Protein AF-0000000085031441 (afdb_homodimer)

Foldseek 3Di:
DPPPPPPPPVPVPPDDPVRVLVVLLVVCVVVCVLVDDLVVLVVQLVVLVVQLVVCVVVVPVVSNVVSVVSNVSSVSSSCSSVVHDPVVVVVVVCVVPVPFDADQDPVRRTDGPVRVVD/DPPPPPPPPPPPPPDDPVRVLVVLLVVCVVVCVLVDDLVVLVVQLVVLVVQLVVCVVVVPVVSNVVSVVSNVSSVSSSCSNVVHDPVVVVVVVCVVPVPFDADQDPVRRTDGPVRVVD

pLDDT: mean 84.14, std 21.29, range [25.09, 98.75]

Sequence (236 aa):
MNKSSAPCLVRGAAMEYEDLFKKITAWAHDRGIDQADPRVEFMKMAEELGELSAAYNKEHHAKMVDSIGDLQVALLIFCQLVGVDHKEAIEAAYNQIKDRTGKTTTAGVFIKQSDLHDMNKSSAPCLVRGAAMEYEDLFKKITAWAHDRGIDQADPRVEFMKMAEELGELSAAYNKEHHAKMVDSIGDLQVALLIFCQLVGVDHKEAIEAAYNQIKDRTGKTTTAGVFIKQSDLHD

Structure (mmCIF, N/CA/C/O backbone):
data_AF-0000000085031441-model_v1
#
loop_
_entity.id
_entity.type
_entity.pdbx_description
1 polymer 'Uncharacterized protein'
#
loop_
_atom_site.group_PDB
_atom_site.id
_atom_site.type_symbol
_atom_site.label_atom_id
_atom_site.label_alt_id
_atom_site.label_comp_id
_atom_site.label_asym_id
_atom_site.label_entity_id
_atom_site.label_seq_id
_atom_site.pdbx_PDB_ins_code
_atom_site.Cartn_x
_atom_site.Cartn_y
_atom_site.Cartn_z
_atom_site.occupancy
_atom_site.B_iso_or_equiv
_atom_site.auth_seq_id
_atom_site.auth_comp_id
_atom_site.auth_asym_id
_atom_site.auth_atom_id
_atom_site.pdbx_PDB_model_num
ATOM 1 N N . MET A 1 1 ? -22.312 -12.148 48.531 1 26.2 1 MET A N 1
ATOM 2 C CA . MET A 1 1 ? -22.734 -11.797 47.188 1 26.2 1 MET A CA 1
ATOM 3 C C . MET A 1 1 ? -21.562 -11.844 46.219 1 26.2 1 MET A C 1
ATOM 5 O O . MET A 1 1 ? -20.547 -11.164 46.438 1 26.2 1 MET A O 1
ATOM 9 N N . ASN A 1 2 ? -21.391 -12.938 45.344 1 27.52 2 ASN A N 1
ATOM 10 C CA . ASN A 1 2 ? -20.328 -13.422 44.469 1 27.52 2 ASN A CA 1
ATOM 11 C C . ASN A 1 2 ? -20.109 -12.484 43.281 1 27.52 2 ASN A C 1
ATOM 13 O O . ASN A 1 2 ? -21.031 -12.25 42.5 1 27.52 2 ASN A O 1
ATOM 17 N N . LYS A 1 3 ? -19.297 -11.398 43.344 1 30.73 3 LYS A N 1
ATOM 18 C CA . LYS A 1 3 ? -18.953 -10.445 42.281 1 30.73 3 LYS A CA 1
ATOM 19 C C . LYS A 1 3 ? -18.641 -11.148 40.969 1 30.73 3 LYS A C 1
ATOM 21 O O . LYS A 1 3 ? -17.766 -12.016 40.906 1 30.73 3 LYS A O 1
ATOM 26 N N . SER A 1 4 ? -19.656 -11.484 40.094 1 30.3 4 SER A N 1
ATOM 27 C CA . SER A 1 4 ? -19.641 -12.078 38.75 1 30.3 4 SER A CA 1
ATOM 28 C C . SER A 1 4 ? -18.562 -11.461 37.875 1 30.3 4 SER A C 1
ATOM 30 O O . SER A 1 4 ? -18.422 -10.234 37.812 1 30.3 4 SER A O 1
ATOM 32 N N . SER A 1 5 ? -17.359 -12.094 37.812 1 31.88 5 SER A N 1
ATOM 33 C CA . SER A 1 5 ? -16.203 -11.906 36.969 1 31.88 5 SER A CA 1
ATOM 34 C C . SER A 1 5 ? -16.625 -11.656 35.5 1 31.88 5 SER A C 1
ATOM 36 O O . SER A 1 5 ? -17.359 -12.469 34.938 1 31.88 5 SER A O 1
ATOM 38 N N . ALA A 1 6 ? -17.125 -10.469 35.312 1 32.38 6 ALA A N 1
ATOM 39 C CA . ALA A 1 6 ? -17.562 -10.125 33.938 1 32.38 6 ALA A CA 1
ATOM 40 C C . ALA A 1 6 ? -16.688 -10.805 32.906 1 32.38 6 ALA A C 1
ATOM 42 O O . ALA A 1 6 ? -15.469 -10.867 33.031 1 32.38 6 ALA A O 1
ATOM 43 N N . PRO A 1 7 ? -17.234 -11.789 32.125 1 30.62 7 PRO A N 1
ATOM 44 C CA . PRO A 1 7 ? -16.531 -12.5 31.078 1 30.62 7 PRO A CA 1
ATOM 45 C C . PRO A 1 7 ? -15.742 -11.562 30.172 1 30.62 7 PRO A C 1
ATOM 47 O O . PRO A 1 7 ? -16.203 -10.461 29.859 1 30.62 7 PRO A O 1
ATOM 50 N N . CYS A 1 8 ? -14.43 -11.555 30.375 1 26.05 8 CYS A N 1
ATOM 51 C CA . CYS A 1 8 ? -13.516 -10.875 29.469 1 26.05 8 CYS A CA 1
ATOM 52 C C . CYS A 1 8 ? -13.977 -11.016 28.016 1 26.05 8 CYS A C 1
ATOM 54 O O . CYS A 1 8 ? -14.039 -12.125 27.484 1 26.05 8 CYS A O 1
ATOM 56 N N . LEU A 1 9 ? -15.109 -10.516 27.703 1 31.34 9 LEU A N 1
ATOM 57 C CA . LEU A 1 9 ? -15.5 -10.547 26.297 1 31.34 9 LEU A CA 1
ATOM 58 C C . LEU A 1 9 ? -14.273 -10.594 25.391 1 31.34 9 LEU A C 1
ATOM 60 O O . LEU A 1 9 ? -13.391 -9.742 25.484 1 31.34 9 LEU A O 1
ATOM 64 N N . VAL A 1 10 ? -13.836 -11.797 25.203 1 30.64 10 VAL A N 1
ATOM 65 C CA . VAL A 1 10 ? -12.875 -12.062 24.125 1 30.64 10 VAL A CA 1
ATOM 66 C C . VAL A 1 10 ? -13.148 -11.141 22.938 1 30.64 10 VAL A C 1
ATOM 68 O O . VAL A 1 10 ? -14.164 -11.289 22.266 1 30.64 10 VAL A O 1
ATOM 71 N N . ARG A 1 11 ? -13.18 -9.875 22.953 1 34.34 11 ARG A N 1
ATOM 72 C CA . ARG A 1 11 ? -13.172 -9.047 21.766 1 34.34 11 ARG A CA 1
ATOM 73 C C . ARG A 1 11 ? -12.5 -9.766 20.594 1 34.34 11 ARG A C 1
ATOM 75 O O . ARG A 1 11 ? -11.438 -10.359 20.75 1 34.34 11 ARG A O 1
ATOM 82 N N . GLY A 1 12 ? -13.109 -10.516 19.797 1 36.72 12 GLY A N 1
ATOM 83 C CA . GLY A 1 12 ? -12.516 -11.219 18.672 1 36.72 12 GLY A CA 1
ATOM 84 C C . GLY A 1 12 ? -11.172 -10.648 18.25 1 36.72 12 GLY A C 1
ATOM 85 O O . GLY A 1 12 ? -11.031 -9.438 18.047 1 36.72 12 GLY A O 1
ATOM 86 N N . ALA A 1 13 ? -10.031 -11.078 18.656 1 44.91 13 ALA A N 1
ATOM 87 C CA . ALA A 1 13 ? -8.633 -10.664 18.656 1 44.91 13 ALA A CA 1
ATOM 88 C C . ALA A 1 13 ? -8.242 -10.055 17.312 1 44.91 13 ALA A C 1
ATOM 90 O O . ALA A 1 13 ? -8.367 -10.711 16.266 1 44.91 13 ALA A O 1
ATOM 91 N N . ALA A 1 14 ? -8.531 -8.789 17.078 1 58.06 14 ALA A N 1
ATOM 92 C CA . ALA A 1 14 ? -8.078 -8.07 15.891 1 58.06 14 ALA A CA 1
ATOM 93 C C . ALA A 1 14 ? -6.75 -8.617 15.383 1 58.06 14 ALA A C 1
ATOM 95 O O . ALA A 1 14 ? -5.832 -8.859 16.172 1 58.06 14 ALA A O 1
ATOM 96 N N . MET A 1 15 ? -6.754 -9.352 14.305 1 73.12 15 MET A N 1
ATOM 97 C CA . MET A 1 15 ? -5.555 -9.922 13.711 1 73.12 15 MET A CA 1
ATOM 98 C C . MET A 1 15 ? -4.457 -8.875 13.57 1 73.12 15 MET A C 1
ATOM 100 O O . MET A 1 15 ? -4.734 -7.727 13.211 1 73.12 15 MET A O 1
ATOM 104 N N . GLU A 1 16 ? -3.4 -9.281 14.062 1 87.69 16 GLU A N 1
ATOM 105 C CA . GLU A 1 16 ? -2.236 -8.422 13.867 1 87.69 16 GLU A CA 1
ATOM 106 C C . GLU A 1 16 ? -1.824 -8.383 12.398 1 87.69 16 GLU A C 1
ATOM 108 O O . GLU A 1 16 ? -2.148 -9.289 11.633 1 87.69 16 GLU A O 1
ATOM 113 N N . TYR A 1 17 ? -1.216 -7.266 11.969 1 92.62 17 TYR A N 1
ATOM 114 C CA . TYR A 1 17 ? -0.794 -7.094 10.578 1 92.62 17 TYR A CA 1
ATOM 115 C C . TYR A 1 17 ? -0.023 -8.312 10.086 1 92.62 17 TYR A C 1
ATOM 117 O O . TYR A 1 17 ? -0.279 -8.812 8.992 1 92.62 17 TYR A O 1
ATOM 125 N N . GLU A 1 18 ? 0.835 -8.758 10.914 1 91.25 18 GLU A N 1
ATOM 126 C CA . GLU A 1 18 ? 1.673 -9.883 10.5 1 91.25 18 GLU A CA 1
ATOM 127 C C . GLU A 1 18 ? 0.829 -11.117 10.195 1 91.25 18 GLU A C 1
ATOM 129 O O . GLU A 1 18 ? 1.093 -11.836 9.227 1 91.25 18 GLU A O 1
ATOM 134 N N . ASP A 1 19 ? -0.126 -11.367 10.969 1 92.75 19 ASP A N 1
ATOM 135 C CA . ASP A 1 19 ? -1.016 -12.5 10.758 1 92.75 19 ASP A CA 1
ATOM 136 C C . ASP A 1 19 ? -1.824 -12.328 9.469 1 92.75 19 ASP A C 1
ATOM 138 O O . ASP A 1 19 ? -1.962 -13.273 8.688 1 92.75 19 ASP A O 1
ATOM 142 N N . LEU A 1 20 ? -2.316 -11.172 9.344 1 94.25 20 LEU A N 1
ATOM 143 C CA . LEU A 1 20 ? -3.111 -10.875 8.156 1 94.25 20 LEU A CA 1
ATOM 144 C C . LEU A 1 20 ? -2.279 -11.031 6.887 1 94.25 20 LEU A C 1
ATOM 146 O O . LEU A 1 20 ? -2.73 -11.648 5.914 1 94.25 20 LEU A O 1
ATOM 150 N N . PHE A 1 21 ? -1.061 -10.539 6.855 1 95.38 21 PHE A N 1
ATOM 151 C CA . PHE A 1 21 ? -0.183 -10.602 5.695 1 95.38 21 PHE A CA 1
ATOM 152 C C . PHE A 1 21 ? 0.18 -12.039 5.359 1 95.38 21 PHE A C 1
ATOM 154 O O . PHE A 1 21 ? 0.21 -12.422 4.191 1 95.38 21 PHE A O 1
ATOM 161 N N . LYS A 1 22 ? 0.352 -12.828 6.422 1 95.25 22 LYS A N 1
ATOM 162 C CA . LYS A 1 22 ? 0.625 -14.25 6.215 1 95.25 22 LYS A CA 1
ATOM 163 C C . LYS A 1 22 ? -0.567 -14.945 5.566 1 95.25 22 LYS A C 1
ATOM 165 O O . LYS A 1 22 ? -0.395 -15.781 4.672 1 95.25 22 LYS A O 1
ATOM 170 N N . LYS A 1 23 ? -1.711 -14.656 6.012 1 95.88 23 LYS A N 1
ATOM 171 C CA . LYS A 1 23 ? -2.92 -15.258 5.453 1 95.88 23 LYS A CA 1
ATOM 172 C C . LYS A 1 23 ? -3.107 -14.867 3.992 1 95.88 23 LYS A C 1
ATOM 174 O O . LYS A 1 23 ? -3.465 -15.703 3.162 1 95.88 23 LYS A O 1
ATOM 179 N N . ILE A 1 24 ? -2.828 -13.648 3.703 1 95.94 24 ILE A N 1
ATOM 180 C CA . ILE A 1 24 ? -3.02 -13.156 2.344 1 95.94 24 ILE A CA 1
ATOM 181 C C . ILE A 1 24 ? -1.991 -13.797 1.413 1 95.94 24 ILE A C 1
ATOM 183 O O . ILE A 1 24 ? -2.332 -14.242 0.314 1 95.94 24 ILE A O 1
ATOM 187 N N . THR A 1 25 ? -0.732 -13.836 1.82 1 95.5 25 THR A N 1
ATOM 188 C CA . THR A 1 25 ? 0.306 -14.43 0.984 1 95.5 25 THR A CA 1
ATOM 189 C C . THR A 1 25 ? 0.071 -15.93 0.812 1 95.5 25 THR A C 1
ATOM 191 O O . THR A 1 25 ? 0.315 -16.484 -0.263 1 95.5 25 THR A O 1
ATOM 194 N N . ALA A 1 26 ? -0.4 -16.562 1.854 1 95 26 ALA A N 1
ATOM 195 C CA . ALA A 1 26 ? -0.762 -17.984 1.752 1 95 26 ALA A CA 1
ATOM 196 C C . ALA A 1 26 ? -1.92 -18.172 0.778 1 95 26 ALA A C 1
ATOM 198 O O . ALA A 1 26 ? -1.919 -19.125 -0.012 1 95 26 ALA A O 1
ATOM 199 N N . TRP A 1 27 ? -2.865 -17.359 0.914 1 93.69 27 TRP A N 1
ATOM 200 C CA . TRP A 1 27 ? -4.004 -17.391 0.002 1 93.69 27 TRP A CA 1
ATOM 201 C C . TRP A 1 27 ? -3.543 -17.281 -1.448 1 93.69 27 TRP A C 1
ATOM 203 O O . TRP A 1 27 ? -3.992 -18.047 -2.305 1 93.69 27 TRP A O 1
ATOM 213 N N . ALA A 1 28 ? -2.68 -16.359 -1.78 1 93.19 28 ALA A N 1
ATOM 214 C CA . ALA A 1 28 ? -2.145 -16.156 -3.125 1 93.19 28 ALA A CA 1
ATOM 215 C C . ALA A 1 28 ? -1.364 -17.391 -3.592 1 93.19 28 ALA A C 1
ATOM 217 O O . ALA A 1 28 ? -1.456 -17.781 -4.758 1 93.19 28 ALA A O 1
ATOM 218 N N . HIS A 1 29 ? -0.616 -17.953 -2.699 1 92.44 29 HIS A N 1
ATOM 219 C CA . HIS A 1 29 ? 0.165 -19.141 -3.01 1 92.44 29 HIS A CA 1
ATOM 220 C C . HIS A 1 29 ? -0.74 -20.328 -3.361 1 92.44 29 HIS A C 1
ATOM 222 O O . HIS A 1 29 ? -0.518 -21 -4.367 1 92.44 29 HIS A O 1
ATOM 228 N N . ASP A 1 30 ? -1.748 -20.516 -2.568 1 91.25 30 ASP A N 1
ATOM 229 C CA . ASP A 1 30 ? -2.674 -21.625 -2.748 1 91.25 30 ASP A CA 1
ATOM 230 C C . ASP A 1 30 ? -3.381 -21.531 -4.098 1 91.25 30 ASP A C 1
ATOM 232 O O . ASP A 1 30 ? -3.775 -22.562 -4.668 1 91.25 30 ASP A O 1
ATOM 236 N N . ARG A 1 31 ? -3.398 -20.438 -4.637 1 89.56 31 ARG A N 1
ATOM 237 C CA . ARG A 1 31 ? -4.133 -20.219 -5.879 1 89.56 31 ARG A CA 1
ATOM 238 C C . ARG A 1 31 ? -3.176 -20.016 -7.051 1 89.56 31 ARG A C 1
ATOM 240 O O . ARG A 1 31 ? -3.609 -19.781 -8.18 1 89.56 31 ARG A O 1
ATOM 247 N N . GLY A 1 32 ? -1.896 -20.047 -6.793 1 88.44 32 GLY A N 1
ATOM 248 C CA . GLY A 1 32 ? -0.876 -19.938 -7.824 1 88.44 32 GLY A CA 1
ATOM 249 C C . GLY A 1 32 ? -0.692 -18.531 -8.344 1 88.44 32 GLY A C 1
ATOM 250 O O . GLY A 1 32 ? -0.074 -18.328 -9.391 1 88.44 32 GLY A O 1
ATOM 251 N N . ILE A 1 33 ? -1.235 -17.578 -7.695 1 88.81 33 ILE A N 1
ATOM 252 C CA . ILE A 1 33 ? -1.135 -16.172 -8.109 1 88.81 33 ILE A CA 1
ATOM 253 C C . ILE A 1 33 ? 0.31 -15.703 -7.973 1 88.81 33 ILE A C 1
ATOM 255 O O . ILE A 1 33 ? 0.789 -14.906 -8.789 1 88.81 33 ILE A O 1
ATOM 259 N N . ASP A 1 34 ? 0.968 -16.25 -6.949 1 86.25 34 ASP A N 1
ATOM 260 C CA . ASP A 1 34 ? 2.336 -15.828 -6.676 1 86.25 34 ASP A CA 1
ATOM 261 C C . ASP A 1 34 ? 3.318 -16.453 -7.656 1 86.25 34 ASP A C 1
ATOM 263 O O . ASP A 1 34 ? 4.535 -16.359 -7.477 1 86.25 34 ASP A O 1
ATOM 267 N N . GLN A 1 35 ? 2.818 -17.141 -8.664 1 87.88 35 GLN A N 1
ATOM 268 C CA . GLN A 1 35 ? 3.66 -17.75 -9.68 1 87.88 35 GLN A CA 1
ATOM 269 C C . GLN A 1 35 ? 3.439 -17.094 -11.047 1 87.88 35 GLN A C 1
ATOM 271 O O . GLN A 1 35 ? 4.113 -17.438 -12.016 1 87.88 35 GLN A O 1
ATOM 276 N N . ALA A 1 36 ? 2.6 -16.203 -11.055 1 89.25 36 ALA A N 1
ATOM 277 C CA . ALA A 1 36 ? 2.219 -15.539 -12.297 1 89.25 36 ALA A CA 1
ATOM 278 C C . ALA A 1 36 ? 3.182 -14.406 -12.633 1 89.25 36 ALA A C 1
ATOM 280 O O . ALA A 1 36 ? 4.117 -14.133 -11.875 1 89.25 36 ALA A O 1
ATOM 281 N N . ASP A 1 37 ? 2.99 -13.836 -13.852 1 93.81 37 ASP A N 1
ATOM 282 C CA . ASP A 1 37 ? 3.707 -12.625 -14.242 1 93.81 37 ASP A CA 1
ATOM 283 C C . ASP A 1 37 ? 3.373 -11.461 -13.312 1 93.81 37 ASP A C 1
ATOM 285 O O . ASP A 1 37 ? 2.209 -11.078 -13.188 1 93.81 37 ASP A O 1
ATOM 289 N N . PRO A 1 38 ? 4.406 -10.859 -12.633 1 96 38 PRO A N 1
ATOM 290 C CA . PRO A 1 38 ? 4.164 -9.758 -11.695 1 96 38 PRO A CA 1
ATOM 291 C C . PRO A 1 38 ? 3.441 -8.578 -12.352 1 96 38 PRO A C 1
ATOM 293 O O . PRO A 1 38 ? 2.822 -7.773 -11.656 1 96 38 PRO A O 1
ATOM 296 N N . ARG A 1 39 ? 3.5 -8.484 -13.641 1 95.75 39 ARG A N 1
ATOM 297 C CA . ARG A 1 39 ? 2.838 -7.391 -14.352 1 95.75 39 ARG A CA 1
ATOM 298 C C . ARG A 1 39 ? 1.325 -7.465 -14.18 1 95.75 39 ARG A C 1
ATOM 300 O O . ARG A 1 39 ? 0.64 -6.441 -14.227 1 95.75 39 ARG A O 1
ATOM 307 N N . VAL A 1 40 ? 0.826 -8.641 -13.961 1 93.88 40 VAL A N 1
ATOM 308 C CA . VAL A 1 40 ? -0.606 -8.812 -13.742 1 93.88 40 VAL A CA 1
ATOM 309 C C . VAL A 1 40 ? -1.019 -8.125 -12.445 1 93.88 40 VAL A C 1
ATOM 311 O O . VAL A 1 40 ? -1.985 -7.359 -12.422 1 93.88 40 VAL A O 1
ATOM 314 N N . GLU A 1 41 ? -0.254 -8.438 -11.422 1 95.62 41 GLU A N 1
ATOM 315 C CA . GLU A 1 41 ? -0.574 -7.816 -10.141 1 95.62 41 GLU A CA 1
ATOM 316 C C . GLU A 1 41 ? -0.319 -6.312 -10.18 1 95.62 41 GLU A C 1
ATOM 318 O O . GLU A 1 41 ? -1.032 -5.539 -9.539 1 95.62 41 GLU A O 1
ATOM 323 N N . PHE A 1 42 ? 0.688 -5.852 -10.914 1 97.62 42 PHE A N 1
ATOM 324 C CA . PHE A 1 42 ? 0.914 -4.422 -11.086 1 97.62 42 PHE A CA 1
ATOM 325 C C . PHE A 1 42 ? -0.302 -3.756 -11.719 1 97.62 42 PHE A C 1
ATOM 327 O O . PHE A 1 42 ? -0.734 -2.689 -11.273 1 97.62 42 PHE A O 1
ATOM 334 N N . MET A 1 43 ? -0.761 -4.359 -12.758 1 96.81 43 MET A N 1
ATOM 335 C CA . MET A 1 43 ? -1.951 -3.83 -13.414 1 96.81 43 MET A CA 1
ATOM 336 C C . MET A 1 43 ? -3.121 -3.744 -12.445 1 96.81 43 MET A C 1
ATOM 338 O O . MET A 1 43 ? -3.916 -2.805 -12.5 1 96.81 43 MET A O 1
ATOM 342 N N . LYS A 1 44 ? -3.219 -4.75 -11.609 1 96.38 44 LYS A N 1
ATOM 343 C CA . LYS A 1 44 ? -4.258 -4.707 -10.586 1 96.38 44 LYS A CA 1
ATOM 344 C C . LYS A 1 44 ? -4.074 -3.502 -9.664 1 96.38 44 LYS A C 1
ATOM 346 O O . LYS A 1 44 ? -5.043 -2.838 -9.305 1 96.38 44 LYS A O 1
ATOM 351 N N . MET A 1 45 ? -2.867 -3.215 -9.25 1 98.19 45 MET A N 1
ATOM 352 C CA . MET A 1 45 ? -2.613 -2.041 -8.422 1 98.19 45 MET A CA 1
ATOM 353 C C . MET A 1 45 ? -3.039 -0.765 -9.141 1 98.19 45 MET A C 1
ATOM 355 O O . MET A 1 45 ? -3.658 0.114 -8.531 1 98.19 45 MET A O 1
ATOM 359 N N . ALA A 1 46 ? -2.709 -0.684 -10.414 1 98.31 46 ALA A N 1
ATOM 360 C CA . ALA A 1 46 ? -3.113 0.477 -11.203 1 98.31 46 ALA A CA 1
ATOM 361 C C . ALA A 1 46 ? -4.633 0.587 -11.281 1 98.31 46 ALA A C 1
ATOM 363 O O . ALA A 1 46 ? -5.188 1.685 -11.188 1 98.31 46 ALA A O 1
ATOM 364 N N . GLU A 1 47 ? -5.32 -0.501 -11.484 1 97.75 47 GLU A N 1
ATOM 365 C CA . GLU A 1 47 ? -6.781 -0.544 -11.5 1 97.75 47 GLU A CA 1
ATOM 366 C C . GLU A 1 47 ? -7.359 -0.016 -10.188 1 97.75 47 GLU A C 1
ATOM 368 O O . GLU A 1 47 ? -8.234 0.849 -10.195 1 97.75 47 GLU A O 1
ATOM 373 N N . GLU A 1 48 ? -6.836 -0.569 -9.055 1 98.31 48 GLU A N 1
ATOM 374 C CA . GLU A 1 48 ? -7.348 -0.165 -7.742 1 98.31 48 GLU A CA 1
ATOM 375 C C . GLU A 1 48 ? -7.102 1.32 -7.492 1 98.31 48 GLU A C 1
ATOM 377 O O . GLU A 1 48 ? -7.91 1.984 -6.836 1 98.31 48 GLU A O 1
ATOM 382 N N . LEU A 1 49 ? -5.953 1.83 -7.938 1 98.38 49 LEU A N 1
ATOM 383 C CA . LEU A 1 49 ? -5.688 3.258 -7.789 1 98.38 49 LEU A CA 1
ATOM 384 C C . LEU A 1 49 ? -6.711 4.082 -8.562 1 98.38 49 LEU A C 1
ATOM 386 O O . LEU A 1 49 ? -7.16 5.125 -8.086 1 98.38 49 LEU A O 1
ATOM 390 N N . GLY A 1 50 ? -7.02 3.648 -9.797 1 98.38 50 GLY A N 1
ATOM 391 C CA . GLY A 1 50 ? -8.086 4.297 -10.547 1 98.38 50 GLY A CA 1
ATOM 392 C C . GLY A 1 50 ? -9.422 4.27 -9.836 1 98.38 50 GLY A C 1
ATOM 393 O O . GLY A 1 50 ? -10.125 5.277 -9.781 1 98.38 50 GLY A O 1
ATOM 394 N N . GLU A 1 51 ? -9.812 3.102 -9.328 1 98.5 51 GLU A N 1
ATOM 395 C CA . GLU A 1 51 ? -11.047 2.975 -8.57 1 98.5 51 GLU A CA 1
ATOM 396 C C . GLU A 1 51 ? -11.031 3.875 -7.336 1 98.5 51 GLU A C 1
ATOM 398 O O . GLU A 1 51 ? -12.062 4.457 -6.977 1 98.5 51 GLU A O 1
ATOM 403 N N . LEU A 1 52 ? -9.93 3.99 -6.699 1 98.44 52 LEU A N 1
ATOM 404 C CA . LEU A 1 52 ? -9.781 4.848 -5.527 1 98.44 52 LEU A CA 1
ATOM 405 C C . LEU A 1 52 ? -10 6.309 -5.895 1 98.44 52 LEU A C 1
ATOM 407 O O . LEU A 1 52 ? -10.672 7.043 -5.164 1 98.44 52 LEU A O 1
ATOM 411 N N . SER A 1 53 ? -9.398 6.742 -6.984 1 98.31 53 SER A N 1
ATOM 412 C CA . SER A 1 53 ? -9.602 8.102 -7.473 1 98.31 53 SER A CA 1
ATOM 413 C C . SER A 1 53 ? -11.086 8.406 -7.676 1 98.31 53 SER A C 1
ATOM 415 O O . SER A 1 53 ? -11.578 9.438 -7.227 1 98.31 53 SER A O 1
ATOM 417 N N . ALA A 1 54 ? -11.789 7.512 -8.352 1 98.38 54 ALA A N 1
ATOM 418 C CA . ALA A 1 54 ? -13.219 7.668 -8.594 1 98.38 54 ALA A CA 1
ATOM 419 C C . ALA A 1 54 ? -13.992 7.738 -7.285 1 98.38 54 ALA A C 1
ATOM 421 O O . ALA A 1 54 ? -14.883 8.578 -7.125 1 98.38 54 ALA A O 1
ATOM 422 N N . ALA A 1 55 ? -13.648 6.824 -6.383 1 98.06 55 ALA A N 1
ATOM 423 C CA . ALA A 1 55 ? -14.336 6.777 -5.094 1 98.06 55 ALA A CA 1
ATOM 424 C C . ALA A 1 55 ? -14.133 8.078 -4.32 1 98.06 55 ALA A C 1
ATOM 426 O O . ALA A 1 55 ? -15.07 8.586 -3.699 1 98.06 55 ALA A O 1
ATOM 427 N N . TYR A 1 56 ? -12.938 8.586 -4.312 1 97.62 56 TYR A N 1
ATOM 428 C CA . TYR A 1 56 ? -12.641 9.836 -3.625 1 97.62 56 TYR A CA 1
ATOM 429 C C . TYR A 1 56 ? -13.43 10.992 -4.23 1 97.62 56 TYR A C 1
ATOM 431 O O . TYR A 1 56 ? -14.078 11.75 -3.508 1 97.62 56 TYR A O 1
ATOM 439 N N . ASN A 1 57 ? -13.406 11.141 -5.574 1 97.44 57 ASN A N 1
ATOM 440 C CA . ASN A 1 57 ? -14.07 12.242 -6.273 1 97.44 57 ASN A CA 1
ATOM 441 C C . ASN A 1 57 ? -15.578 12.203 -6.07 1 97.44 57 ASN A C 1
ATOM 443 O O . ASN A 1 57 ? -16.234 13.25 -6.004 1 97.44 57 ASN A O 1
ATOM 447 N N . LYS A 1 58 ? -16.125 11.055 -5.926 1 97.5 58 LYS A N 1
ATOM 448 C CA . LYS A 1 58 ? -17.562 10.891 -5.777 1 97.5 58 LYS A CA 1
ATOM 449 C C . LYS A 1 58 ? -17.969 10.859 -4.305 1 97.5 58 LYS A C 1
ATOM 451 O O . LYS A 1 58 ? -19.141 10.68 -3.982 1 97.5 58 LYS A O 1
ATOM 456 N N . GLU A 1 59 ? -17 10.922 -3.475 1 96.38 59 GLU A N 1
ATOM 457 C CA . GLU A 1 59 ? -17.203 10.914 -2.027 1 96.38 59 GLU A CA 1
ATOM 458 C C . GLU A 1 59 ? -17.922 9.656 -1.576 1 96.38 59 GLU A C 1
ATOM 460 O O . GLU A 1 59 ? -18.859 9.719 -0.779 1 96.38 59 GLU A O 1
ATOM 465 N N . HIS A 1 60 ? -17.547 8.547 -2.195 1 97.19 60 HIS A N 1
ATOM 466 C CA . HIS A 1 60 ? -18.094 7.242 -1.833 1 97.19 60 HIS A CA 1
ATOM 467 C C . HIS A 1 60 ? -17.188 6.531 -0.833 1 97.19 60 HIS A C 1
ATOM 469 O O . HIS A 1 60 ? -16.281 5.801 -1.227 1 97.19 60 HIS A O 1
ATOM 475 N N . HIS A 1 61 ? -17.484 6.621 0.396 1 96.56 61 HIS A N 1
ATOM 476 C CA . HIS A 1 61 ? -16.609 6.172 1.473 1 96.56 61 HIS A CA 1
ATOM 477 C C . HIS A 1 61 ? -16.406 4.66 1.433 1 96.56 61 HIS A C 1
ATOM 479 O O . HIS A 1 61 ? -15.281 4.172 1.544 1 96.56 61 HIS A O 1
ATOM 485 N N . ALA A 1 62 ? -17.469 3.906 1.308 1 97.25 62 ALA A N 1
ATOM 486 C CA . ALA A 1 62 ? -17.391 2.449 1.287 1 97.25 62 ALA A CA 1
ATOM 487 C C . ALA A 1 62 ? -16.484 1.969 0.156 1 97.25 62 ALA A C 1
ATOM 489 O O . ALA A 1 62 ? -15.68 1.05 0.341 1 97.25 62 ALA A O 1
ATOM 490 N N . LYS A 1 63 ? -16.656 2.553 -0.989 1 97.88 63 LYS A N 1
ATOM 491 C CA . LYS A 1 63 ? -15.82 2.184 -2.133 1 97.88 63 LYS A CA 1
ATOM 492 C C . LYS A 1 63 ? -14.367 2.596 -1.914 1 97.88 63 LYS A C 1
ATOM 494 O O . LYS A 1 63 ? -13.445 1.928 -2.391 1 97.88 63 LYS A O 1
ATOM 499 N N . MET A 1 64 ? -14.18 3.711 -1.209 1 97.69 64 MET A N 1
ATOM 500 C CA . MET A 1 64 ? -12.82 4.141 -0.873 1 97.69 64 MET A CA 1
ATOM 501 C C . MET A 1 64 ? -12.125 3.105 0.005 1 97.69 64 MET A C 1
ATOM 503 O O . MET A 1 64 ? -10.984 2.734 -0.257 1 97.69 64 MET A O 1
ATOM 507 N N . VAL A 1 65 ? -12.859 2.641 1.029 1 98 65 VAL A N 1
ATOM 508 C CA . VAL A 1 65 ? -12.32 1.623 1.926 1 98 65 VAL A CA 1
ATOM 509 C C . VAL A 1 65 ? -11.992 0.359 1.134 1 98 65 VAL A C 1
ATOM 511 O O . VAL A 1 65 ? -10.922 -0.229 1.307 1 98 65 VAL A O 1
ATOM 514 N N . ASP A 1 66 ? -12.922 -0.027 0.277 1 98.25 66 ASP A N 1
ATOM 515 C CA . ASP A 1 66 ? -12.734 -1.215 -0.551 1 98.25 66 ASP A CA 1
ATOM 516 C C . ASP A 1 66 ? -11.5 -1.078 -1.438 1 98.25 66 ASP A C 1
ATOM 518 O O . ASP A 1 66 ? -10.664 -1.986 -1.495 1 98.25 66 ASP A O 1
ATOM 522 N N . SER A 1 67 ? -11.383 0.051 -2.104 1 98.62 67 SER A N 1
ATOM 523 C CA . SER A 1 67 ? -10.281 0.278 -3.027 1 98.62 67 SER A CA 1
ATOM 524 C C . SER A 1 67 ? -8.945 0.319 -2.293 1 98.62 67 SER A C 1
ATOM 526 O O . SER A 1 67 ? -7.941 -0.195 -2.789 1 98.62 67 SER A O 1
ATOM 528 N N . ILE A 1 68 ? -8.922 0.909 -1.116 1 98.75 68 ILE A N 1
ATOM 529 C CA . ILE A 1 68 ? -7.711 0.958 -0.303 1 98.75 68 ILE A CA 1
ATOM 530 C C . ILE A 1 68 ? -7.312 -0.456 0.119 1 98.75 68 ILE A C 1
ATOM 532 O O . ILE A 1 68 ? -6.145 -0.834 0.027 1 98.75 68 ILE A O 1
ATOM 536 N N . GLY A 1 69 ? -8.281 -1.209 0.569 1 98.56 69 GLY A N 1
ATOM 537 C CA . GLY A 1 69 ? -8.023 -2.596 0.922 1 98.56 69 GLY A CA 1
ATOM 538 C C . GLY A 1 69 ? -7.492 -3.42 -0.238 1 98.56 69 GLY A C 1
ATOM 539 O O . GLY A 1 69 ? -6.516 -4.152 -0.089 1 98.56 69 GLY A O 1
ATOM 540 N N . ASP A 1 70 ? -8.164 -3.326 -1.363 1 98.31 70 ASP A N 1
ATOM 541 C CA . ASP A 1 70 ? -7.754 -4.07 -2.551 1 98.31 70 ASP A CA 1
ATOM 542 C C . ASP A 1 70 ? -6.344 -3.676 -2.986 1 98.31 70 ASP A C 1
ATOM 544 O O . ASP A 1 70 ? -5.566 -4.523 -3.428 1 98.31 70 ASP A O 1
ATOM 548 N N . LEU A 1 71 ? -6.027 -2.383 -2.916 1 98.69 71 LEU A N 1
ATOM 549 C CA . LEU A 1 71 ? -4.688 -1.908 -3.254 1 98.69 71 LEU A CA 1
ATOM 550 C C . LEU A 1 71 ? -3.645 -2.516 -2.326 1 98.69 71 LEU A C 1
ATOM 552 O O . LEU A 1 71 ? -2.566 -2.916 -2.773 1 98.69 71 LEU A O 1
ATOM 556 N N . GLN A 1 72 ? -3.91 -2.6 -1.04 1 98.56 72 GLN A N 1
ATOM 557 C CA . GLN A 1 72 ? -2.99 -3.191 -0.074 1 98.56 72 GLN A CA 1
ATOM 558 C C . GLN A 1 72 ? -2.754 -4.668 -0.374 1 98.56 72 GLN A C 1
ATOM 560 O O . GLN A 1 72 ? -1.616 -5.141 -0.326 1 98.56 72 GLN A O 1
ATOM 565 N N . VAL A 1 73 ? -3.811 -5.426 -0.674 1 98.06 73 VAL A N 1
ATOM 566 C CA . VAL A 1 73 ? -3.701 -6.844 -1.005 1 98.06 73 VAL A CA 1
ATOM 567 C C . VAL A 1 73 ? -2.84 -7.016 -2.254 1 98.06 73 VAL A C 1
ATOM 569 O O . VAL A 1 73 ? -1.915 -7.832 -2.27 1 98.06 73 VAL A O 1
ATOM 572 N N . ALA A 1 74 ? -3.15 -6.258 -3.26 1 97.75 74 ALA A N 1
ATOM 573 C CA . ALA A 1 74 ? -2.402 -6.34 -4.512 1 97.75 74 ALA A CA 1
ATOM 574 C C . ALA A 1 74 ? -0.926 -6.023 -4.289 1 97.75 74 ALA A C 1
ATOM 576 O O . ALA A 1 74 ? -0.051 -6.695 -4.844 1 97.75 74 ALA A O 1
ATOM 577 N N . LEU A 1 75 ? -0.635 -4.977 -3.5 1 98.44 75 LEU A N 1
ATOM 578 C CA . LEU A 1 75 ? 0.741 -4.59 -3.205 1 98.44 75 LEU A CA 1
ATOM 579 C C . LEU A 1 75 ? 1.479 -5.715 -2.484 1 98.44 75 LEU A C 1
ATOM 581 O O . LEU A 1 75 ? 2.635 -6.008 -2.801 1 98.44 75 LEU A O 1
ATOM 585 N N . LEU A 1 76 ? 0.859 -6.297 -1.538 1 97.88 76 LEU A N 1
ATOM 586 C CA . LEU A 1 76 ? 1.459 -7.395 -0.788 1 97.88 76 LEU A CA 1
ATOM 587 C C . LEU A 1 76 ? 1.798 -8.562 -1.708 1 97.88 76 LEU A C 1
ATOM 589 O O . LEU A 1 76 ? 2.891 -9.125 -1.627 1 97.88 76 LEU A O 1
ATOM 593 N N . ILE A 1 77 ? 0.857 -8.953 -2.537 1 96.81 77 ILE A N 1
ATOM 594 C CA . ILE A 1 77 ? 1.071 -10.062 -3.459 1 96.81 77 ILE A CA 1
ATOM 595 C C . ILE A 1 77 ? 2.176 -9.703 -4.449 1 96.81 77 ILE A C 1
ATOM 597 O O . ILE A 1 77 ? 3.018 -10.539 -4.781 1 96.81 77 ILE A O 1
ATOM 601 N N . PHE A 1 78 ? 2.168 -8.438 -4.906 1 98 78 PHE A N 1
ATOM 602 C CA . PHE A 1 78 ? 3.227 -7.984 -5.801 1 98 78 PHE A CA 1
ATOM 603 C C . PHE A 1 78 ? 4.594 -8.133 -5.145 1 98 78 PHE A C 1
ATOM 605 O O . PHE A 1 78 ? 5.543 -8.602 -5.773 1 98 78 PHE A O 1
ATOM 612 N N . CYS A 1 79 ? 4.719 -7.699 -3.918 1 97.81 79 CYS A N 1
ATOM 613 C CA . CYS A 1 79 ? 5.953 -7.871 -3.164 1 97.81 79 CYS A CA 1
ATOM 614 C C . CYS A 1 79 ? 6.402 -9.328 -3.182 1 97.81 79 CYS A C 1
ATOM 616 O O . CYS A 1 79 ? 7.578 -9.617 -3.404 1 97.81 79 CYS A O 1
ATOM 618 N N . GLN A 1 80 ? 5.469 -10.188 -2.947 1 96.44 80 GLN A N 1
ATOM 619 C CA . GLN A 1 80 ? 5.754 -11.617 -2.947 1 96.44 80 GLN A CA 1
ATOM 620 C C . GLN A 1 80 ? 6.27 -12.078 -4.309 1 96.44 80 GLN A C 1
ATOM 622 O O . GLN A 1 80 ? 7.234 -12.844 -4.387 1 96.44 80 GLN A O 1
ATOM 627 N N . LEU A 1 81 ? 5.68 -11.641 -5.312 1 96.31 81 LEU A N 1
ATOM 628 C CA . LEU A 1 81 ? 6.012 -12.047 -6.672 1 96.31 81 LEU A CA 1
ATOM 629 C C . LEU A 1 81 ? 7.418 -11.586 -7.051 1 96.31 81 LEU A C 1
ATOM 631 O O . LEU A 1 81 ? 8.133 -12.289 -7.773 1 96.31 81 LEU A O 1
ATOM 635 N N . VAL A 1 82 ? 7.828 -10.43 -6.527 1 97.12 82 VAL A N 1
ATOM 636 C CA . VAL A 1 82 ? 9.094 -9.859 -6.973 1 97.12 82 VAL A CA 1
ATOM 637 C C . VAL A 1 82 ? 10.164 -10.078 -5.91 1 97.12 82 VAL A C 1
ATOM 639 O O . VAL A 1 82 ? 11.297 -9.609 -6.051 1 97.12 82 VAL A O 1
ATO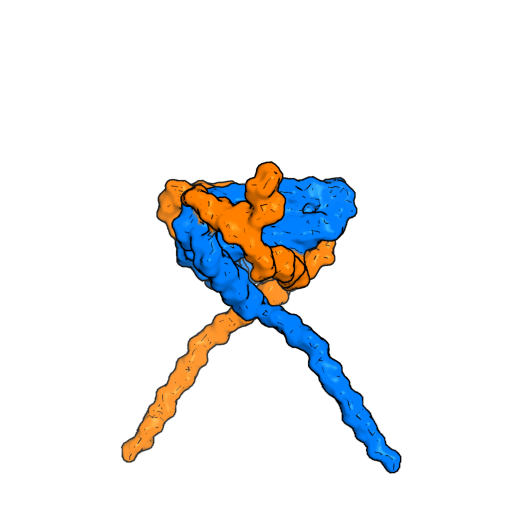M 642 N N . GLY A 1 83 ? 9.781 -10.672 -4.762 1 95.75 83 GLY A N 1
ATOM 643 C CA . GLY A 1 83 ? 10.734 -11.039 -3.732 1 95.75 83 GLY A CA 1
ATOM 644 C C . GLY A 1 83 ? 11.164 -9.867 -2.869 1 95.75 83 GLY A C 1
ATOM 645 O O . GLY A 1 83 ? 12.32 -9.797 -2.436 1 95.75 83 GLY A O 1
ATOM 646 N N . VAL A 1 84 ? 10.375 -8.922 -2.703 1 97.19 84 VAL A N 1
ATOM 647 C CA . VAL A 1 84 ? 10.656 -7.781 -1.832 1 97.19 84 VAL A CA 1
ATOM 648 C C . VAL A 1 84 ? 9.914 -7.953 -0.508 1 97.19 84 VAL A C 1
ATOM 650 O O . VAL A 1 84 ? 8.727 -8.289 -0.492 1 97.19 84 VAL A O 1
ATOM 653 N N . ASP A 1 85 ? 10.633 -7.793 0.593 1 96.5 85 ASP A N 1
ATOM 654 C CA . ASP A 1 85 ? 10.016 -7.824 1.914 1 96.5 85 ASP A CA 1
ATOM 655 C C . ASP A 1 85 ? 9.203 -6.555 2.174 1 96.5 85 ASP A C 1
ATOM 657 O O . ASP A 1 85 ? 9.766 -5.453 2.203 1 96.5 85 ASP A O 1
ATOM 661 N N . HIS A 1 86 ? 7.988 -6.746 2.332 1 97.5 86 HIS A N 1
ATOM 662 C CA . HIS A 1 86 ? 7.039 -5.656 2.512 1 97.5 86 HIS A CA 1
ATOM 663 C C . HIS A 1 86 ? 7.438 -4.77 3.688 1 97.5 86 HIS A C 1
ATOM 665 O O . HIS A 1 86 ? 7.465 -3.541 3.564 1 97.5 86 HIS A O 1
ATOM 671 N N . LYS A 1 87 ? 7.742 -5.371 4.832 1 96.12 87 LYS A N 1
ATOM 672 C CA . LYS A 1 87 ? 8.086 -4.625 6.039 1 96.12 87 LYS A CA 1
ATOM 673 C C . LYS A 1 87 ? 9.414 -3.895 5.875 1 96.12 87 LYS A C 1
ATOM 675 O O . LYS A 1 87 ? 9.547 -2.732 6.266 1 96.12 87 LYS A O 1
ATOM 680 N N . GLU A 1 88 ? 10.352 -4.551 5.367 1 95.5 88 GLU A N 1
ATOM 681 C CA . GLU A 1 88 ? 11.664 -3.934 5.16 1 95.5 88 GLU A CA 1
ATOM 682 C C . GLU A 1 88 ? 11.555 -2.711 4.254 1 95.5 88 GLU A C 1
ATOM 684 O O . GLU A 1 88 ? 12.25 -1.713 4.469 1 95.5 88 GLU A O 1
ATOM 689 N N . ALA A 1 89 ? 10.75 -2.818 3.23 1 97.75 89 ALA A N 1
ATOM 690 C CA . ALA A 1 89 ? 10.586 -1.715 2.285 1 97.75 89 ALA A CA 1
ATOM 691 C C . ALA A 1 89 ? 10.031 -0.475 2.98 1 97.75 89 ALA A C 1
ATOM 693 O O . ALA A 1 89 ? 10.547 0.631 2.793 1 97.75 89 ALA A O 1
ATOM 694 N N . ILE A 1 90 ? 9.023 -0.629 3.797 1 97.56 90 ILE A N 1
ATOM 695 C CA . ILE A 1 90 ? 8.43 0.53 4.449 1 97.56 90 ILE A CA 1
ATOM 696 C C . ILE A 1 90 ? 9.367 1.05 5.539 1 97.56 90 ILE A C 1
ATOM 698 O O . ILE A 1 90 ? 9.438 2.258 5.777 1 97.56 90 ILE A O 1
ATOM 702 N N . GLU A 1 91 ? 10.023 0.146 6.238 1 96.56 91 GLU A N 1
ATOM 703 C CA . GLU A 1 91 ? 11 0.579 7.23 1 96.56 91 GLU A CA 1
ATOM 704 C C . GLU A 1 91 ? 12.094 1.438 6.59 1 96.56 91 GLU A C 1
ATOM 706 O O . GLU A 1 91 ? 12.484 2.463 7.148 1 96.56 91 GLU A O 1
ATOM 711 N N . ALA A 1 92 ? 12.586 0.992 5.516 1 96.5 92 ALA A N 1
ATOM 712 C CA . ALA A 1 92 ? 13.602 1.751 4.793 1 96.5 92 ALA A CA 1
ATOM 713 C C . ALA A 1 92 ? 13.078 3.121 4.379 1 96.5 92 ALA A C 1
ATOM 715 O O . ALA A 1 92 ? 13.781 4.125 4.496 1 96.5 92 ALA A O 1
ATOM 716 N N . ALA A 1 93 ? 11.875 3.182 3.85 1 97.12 93 ALA A N 1
ATOM 717 C CA . ALA A 1 93 ? 11.266 4.445 3.447 1 97.12 93 ALA A CA 1
ATOM 718 C C . ALA A 1 93 ? 11.133 5.395 4.637 1 97.12 93 ALA A C 1
ATOM 720 O O . ALA A 1 93 ? 11.461 6.578 4.527 1 97.12 93 ALA A O 1
ATOM 721 N N . TYR A 1 94 ? 10.68 4.848 5.754 1 96.38 94 TYR A N 1
ATOM 722 C CA . TYR A 1 94 ? 10.555 5.672 6.949 1 96.38 94 TYR A CA 1
ATOM 723 C C . TYR A 1 94 ? 11.906 6.227 7.375 1 96.38 94 TYR A C 1
ATOM 725 O O . TYR A 1 94 ? 12.016 7.395 7.754 1 96.38 94 TYR A O 1
ATOM 733 N N . ASN A 1 95 ? 12.883 5.391 7.398 1 95 95 ASN A N 1
ATOM 734 C CA . ASN A 1 95 ? 14.219 5.801 7.801 1 95 95 ASN A CA 1
ATOM 735 C C . ASN A 1 95 ? 14.75 6.922 6.914 1 95 95 ASN A C 1
ATOM 737 O O . ASN A 1 95 ? 15.578 7.727 7.352 1 95 95 ASN A O 1
ATOM 741 N N . GLN A 1 96 ? 14.297 6.996 5.711 1 93.88 96 GLN A N 1
ATOM 742 C CA . GLN A 1 96 ? 14.711 8.055 4.801 1 93.88 96 GLN A CA 1
ATOM 743 C C . GLN A 1 96 ? 14.008 9.367 5.125 1 93.88 96 GLN A C 1
ATOM 745 O O . GLN A 1 96 ? 14.57 10.445 4.934 1 93.88 96 GLN A O 1
ATOM 750 N N . ILE A 1 97 ? 12.789 9.281 5.637 1 92.25 97 ILE A N 1
ATOM 751 C CA . ILE A 1 97 ? 12.023 10.516 5.777 1 92.25 97 ILE A CA 1
ATOM 752 C C . ILE A 1 97 ? 12.039 10.969 7.234 1 92.25 97 ILE A C 1
ATOM 754 O O . ILE A 1 97 ? 11.766 12.133 7.531 1 92.25 97 ILE A O 1
ATOM 758 N N . LYS A 1 98 ? 12.312 10.156 8.141 1 91.81 98 LYS A N 1
ATOM 759 C CA . LYS A 1 98 ? 12.109 10.414 9.562 1 91.81 98 LYS A CA 1
ATOM 760 C C . LYS A 1 98 ? 12.914 11.625 10.016 1 91.81 98 LYS A C 1
ATOM 762 O O . LYS A 1 98 ? 12.477 12.383 10.891 1 91.81 98 LYS A O 1
ATOM 767 N N . ASP A 1 99 ? 14.008 11.875 9.375 1 88.62 99 ASP A N 1
ATOM 768 C CA . ASP A 1 99 ? 14.883 12.953 9.828 1 88.62 99 ASP A CA 1
ATOM 769 C C . ASP A 1 99 ? 14.844 14.141 8.859 1 88.62 99 ASP A C 1
ATOM 771 O O . ASP A 1 99 ? 15.609 15.094 9.008 1 88.62 99 ASP A O 1
ATOM 775 N N . ARG A 1 100 ? 14.031 13.984 7.887 1 83.75 100 ARG A N 1
ATOM 776 C CA . ARG A 1 100 ? 13.953 15.07 6.91 1 83.75 100 ARG A CA 1
ATOM 777 C C . ARG A 1 100 ? 13.383 16.344 7.543 1 83.75 100 ARG A C 1
ATOM 779 O O . ARG A 1 100 ? 12.477 16.266 8.375 1 83.75 100 ARG A O 1
ATOM 786 N N . THR A 1 101 ? 14.141 17.312 7.305 1 76.81 101 THR A N 1
ATOM 787 C CA . THR A 1 101 ? 13.67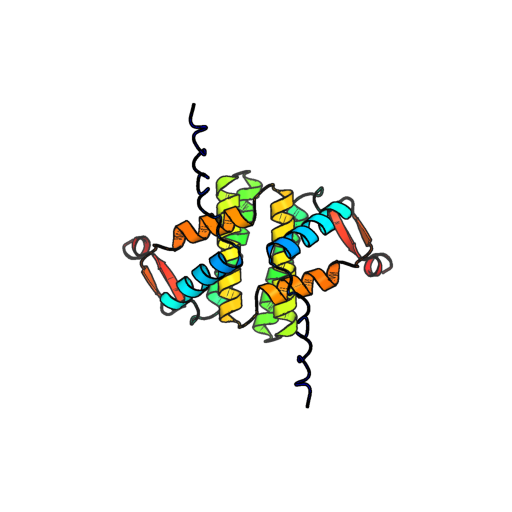2 18.625 7.703 1 76.81 101 THR A CA 1
ATOM 788 C C . THR A 1 101 ? 13.18 19.422 6.488 1 76.81 101 THR A C 1
ATOM 790 O O . THR A 1 101 ? 13.609 19.172 5.363 1 76.81 101 THR A O 1
ATOM 793 N N . GLY A 1 102 ? 12.188 20 6.566 1 74.31 102 GLY A N 1
ATOM 794 C CA . GLY A 1 102 ? 11.68 20.797 5.461 1 74.31 102 GLY A CA 1
ATOM 795 C C . GLY A 1 102 ? 10.375 21.5 5.777 1 74.31 102 GLY A C 1
ATOM 796 O O . GLY A 1 102 ? 10.086 21.781 6.941 1 74.31 102 GLY A O 1
ATOM 797 N N . LYS A 1 103 ? 9.945 22.141 4.656 1 75.19 103 LYS A N 1
ATOM 798 C CA . LYS A 1 103 ? 8.703 22.891 4.793 1 75.19 103 LYS A CA 1
ATOM 799 C C . LYS A 1 103 ? 7.594 22.281 3.941 1 75.19 103 LYS A C 1
ATOM 801 O O . LYS A 1 103 ? 7.848 21.781 2.844 1 75.19 103 LYS A O 1
ATOM 806 N N . THR A 1 104 ? 6.496 22.172 4.566 1 75.31 104 THR A N 1
ATOM 807 C CA . THR A 1 104 ? 5.312 21.766 3.812 1 75.31 104 THR A CA 1
ATOM 808 C C . THR A 1 104 ? 4.66 22.969 3.146 1 75.31 104 THR A C 1
ATOM 810 O O . THR A 1 104 ? 4.398 23.984 3.803 1 75.31 104 THR A O 1
ATOM 813 N N . THR A 1 105 ? 4.574 22.891 1.774 1 77.25 105 THR A N 1
ATOM 814 C CA . THR A 1 105 ? 3.957 23.984 1.036 1 77.25 105 THR A CA 1
ATOM 815 C C . THR A 1 105 ? 2.484 24.125 1.407 1 77.25 105 THR A C 1
ATOM 817 O O . THR A 1 105 ? 1.92 23.266 2.076 1 77.25 105 THR A O 1
ATOM 820 N N . THR A 1 106 ? 1.966 25.266 0.883 1 76.62 106 THR A N 1
ATOM 821 C CA . THR A 1 106 ? 0.551 25.516 1.134 1 76.62 106 THR A CA 1
ATOM 822 C C . THR A 1 106 ? -0.315 24.438 0.492 1 76.62 106 THR A C 1
ATOM 824 O O . THR A 1 106 ? -1.438 24.188 0.935 1 76.62 106 THR A O 1
ATOM 827 N N . ALA A 1 107 ? 0.215 23.781 -0.513 1 74.62 107 ALA A N 1
ATOM 828 C CA . ALA A 1 107 ? -0.526 22.75 -1.222 1 74.62 107 ALA A CA 1
ATOM 829 C C . ALA A 1 107 ? -0.399 21.406 -0.509 1 74.62 107 ALA A C 1
ATOM 831 O O . ALA A 1 107 ? -1.068 20.438 -0.875 1 74.62 107 ALA A O 1
ATOM 832 N N . GLY A 1 108 ? 0.448 21.328 0.508 1 73.5 108 GLY A N 1
ATOM 833 C CA . GLY A 1 108 ? 0.588 20.109 1.275 1 73.5 108 GLY A CA 1
ATOM 834 C C . GLY A 1 108 ? 1.701 19.203 0.768 1 73.5 108 GLY A C 1
ATOM 835 O O . GLY A 1 108 ? 1.723 18.016 1.062 1 73.5 108 GLY A O 1
ATOM 836 N N . VAL A 1 109 ? 2.453 19.828 -0.076 1 75.5 109 VAL A N 1
ATOM 837 C CA . VAL A 1 109 ? 3.6 19.078 -0.591 1 75.5 109 VAL A CA 1
ATOM 838 C C . VAL A 1 109 ? 4.816 19.328 0.297 1 75.5 109 VAL A C 1
ATOM 840 O O . VAL A 1 109 ? 5.164 20.484 0.578 1 75.5 109 VAL A O 1
ATOM 843 N N . PHE A 1 110 ? 5.398 18.266 0.812 1 74.12 110 PHE A N 1
ATOM 844 C CA . PHE A 1 110 ? 6.609 18.406 1.614 1 74.12 110 PHE A CA 1
ATOM 845 C C . PHE A 1 110 ? 7.828 18.609 0.724 1 74.12 110 PHE A C 1
ATOM 847 O O . PHE A 1 110 ? 8.086 17.812 -0.177 1 74.12 110 PHE A O 1
ATOM 854 N N . ILE A 1 111 ? 8.391 19.703 0.899 1 72.88 111 ILE A N 1
ATOM 855 C CA . ILE A 1 111 ? 9.625 20.016 0.194 1 72.88 111 ILE A CA 1
ATOM 856 C C . ILE A 1 111 ? 10.805 19.938 1.156 1 72.88 111 ILE A C 1
ATOM 858 O O . ILE A 1 111 ? 10.852 20.641 2.162 1 72.88 111 ILE A O 1
ATOM 862 N N . LYS A 1 112 ? 11.648 19.031 0.776 1 69.88 112 LYS A N 1
ATOM 863 C CA . LYS A 1 112 ? 12.844 18.844 1.59 1 69.88 112 LYS A CA 1
ATOM 864 C C . LYS A 1 112 ? 13.695 20.109 1.618 1 69.88 112 LYS A C 1
ATOM 866 O O . LYS A 1 112 ? 13.75 20.844 0.63 1 69.88 112 LYS A O 1
ATOM 871 N N . GLN A 1 113 ? 14.273 20.344 2.74 1 69.5 113 GLN A N 1
ATOM 872 C CA . GLN A 1 113 ? 15.148 21.5 2.857 1 69.5 113 GLN A CA 1
ATOM 873 C C . GLN A 1 113 ? 16.188 21.531 1.733 1 69.5 113 GLN A C 1
ATOM 875 O O . GLN A 1 113 ? 16.484 22.594 1.191 1 69.5 113 GLN A O 1
ATOM 880 N N . SER A 1 114 ? 16.641 20.344 1.384 1 69.06 114 SER A N 1
ATOM 881 C CA . SER A 1 114 ? 17.656 20.266 0.343 1 69.06 114 SER A CA 1
ATOM 882 C C . SER A 1 114 ? 17.094 20.688 -1.014 1 69.06 114 SER A C 1
ATOM 884 O O . SER A 1 114 ? 17.844 21.078 -1.905 1 69.06 114 SER A O 1
ATOM 886 N N . ASP A 1 115 ? 15.789 20.578 -1.199 1 65.69 115 ASP A N 1
ATOM 887 C CA . ASP A 1 115 ? 15.156 20.922 -2.471 1 65.69 115 ASP A CA 1
ATOM 888 C C . ASP A 1 115 ? 14.68 22.359 -2.471 1 65.69 115 ASP A C 1
ATOM 890 O O . ASP A 1 115 ? 14.211 22.875 -3.494 1 65.69 115 ASP A O 1
ATOM 894 N N . LEU A 1 116 ? 14.586 23 -1.384 1 64.19 116 LEU A N 1
ATOM 895 C CA . LEU A 1 116 ? 14.18 24.391 -1.296 1 64.19 116 LEU A CA 1
ATOM 896 C C . LEU A 1 116 ? 15.234 25.312 -1.905 1 64.19 116 LEU A C 1
ATOM 898 O O . LEU A 1 116 ? 14.914 26.391 -2.391 1 64.19 116 LEU A O 1
ATOM 90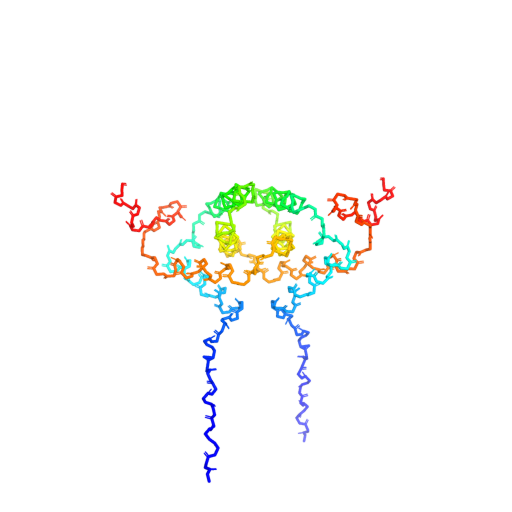2 N N . HIS A 1 117 ? 16.406 24.938 -1.627 1 55.34 117 HIS A N 1
ATOM 903 C CA . HIS A 1 117 ? 17.438 25.859 -2.086 1 55.34 117 HIS A CA 1
ATOM 904 C C . HIS A 1 117 ? 17.812 25.594 -3.543 1 55.34 117 HIS A C 1
ATOM 906 O O . HIS A 1 117 ? 18.578 26.344 -4.137 1 55.34 117 HIS A O 1
ATOM 912 N N . ASP A 1 118 ? 17.219 24.531 -4.164 1 44.78 118 ASP A N 1
ATOM 913 C CA . ASP A 1 118 ? 17.641 24.594 -5.562 1 44.78 118 ASP A CA 1
ATOM 914 C C . ASP A 1 118 ? 16.688 25.484 -6.375 1 44.78 118 ASP A C 1
ATOM 916 O O . ASP A 1 118 ? 15.469 25.453 -6.168 1 44.78 118 ASP A O 1
ATOM 920 N N . MET B 1 1 ? 34.625 -24 35.312 1 25.09 1 MET B N 1
ATOM 921 C CA . MET B 1 1 ? 34.656 -23.234 34.094 1 25.09 1 MET B CA 1
ATOM 922 C C . MET B 1 1 ? 33.281 -22.688 33.719 1 25.09 1 MET B C 1
ATOM 924 O 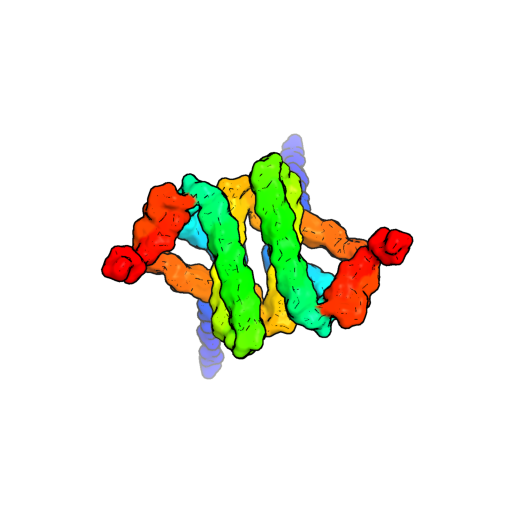O . MET B 1 1 ? 32.344 -23.453 33.562 1 25.09 1 MET B O 1
ATOM 928 N N . ASN B 1 2 ? 32.938 -21.359 34.094 1 27.7 2 ASN B N 1
ATOM 929 C CA . ASN B 1 2 ? 31.703 -20.594 34.094 1 27.7 2 ASN B CA 1
ATOM 930 C C . ASN B 1 2 ? 31.172 -20.359 32.688 1 27.7 2 ASN B C 1
ATOM 932 O O . ASN B 1 2 ? 31.859 -19.766 31.844 1 27.7 2 ASN B O 1
ATOM 936 N N . LYS B 1 3 ? 30.344 -21.25 32.062 1 31.16 3 LYS B N 1
ATOM 937 C CA . LYS B 1 3 ? 29.719 -21.188 30.734 1 31.16 3 LYS B CA 1
ATOM 938 C C . LYS B 1 3 ? 29.141 -19.797 30.469 1 31.16 3 LYS B C 1
ATOM 940 O O . LYS B 1 3 ? 28.328 -19.297 31.25 1 31.16 3 LYS B O 1
ATOM 945 N N . SER B 1 4 ? 29.906 -18.828 29.844 1 30.05 4 SER B N 1
ATOM 946 C CA . SER B 1 4 ? 29.625 -17.453 29.406 1 30.05 4 SER B CA 1
ATOM 947 C C . SER B 1 4 ? 28.312 -17.359 28.656 1 30.05 4 SER B C 1
ATOM 949 O O . SER B 1 4 ? 28.016 -18.203 27.812 1 30.05 4 SER B O 1
ATOM 951 N N . SER B 1 5 ? 27.234 -16.969 29.359 1 32.03 5 SER B N 1
ATOM 952 C CA . SER B 1 5 ? 25.891 -16.609 28.938 1 32.03 5 SER B CA 1
ATOM 953 C C . SER B 1 5 ? 25.922 -15.742 27.672 1 32.03 5 SER B C 1
ATOM 955 O O . SER B 1 5 ? 26.578 -14.695 27.641 1 32.03 5 SER B O 1
ATOM 957 N N . ALA B 1 6 ? 26.141 -16.375 26.562 1 33.25 6 ALA B N 1
ATOM 958 C CA . ALA B 1 6 ? 26.188 -15.648 25.297 1 33.25 6 ALA B CA 1
ATOM 959 C C . ALA B 1 6 ? 25.203 -14.484 25.297 1 33.25 6 ALA B C 1
ATOM 961 O O . ALA B 1 6 ? 24.094 -14.602 25.812 1 33.25 6 ALA B O 1
ATOM 962 N N . PRO B 1 7 ? 25.672 -13.234 25.312 1 30.7 7 PRO B N 1
ATOM 963 C CA . PRO B 1 7 ? 24.828 -12.039 25.297 1 30.7 7 PRO B CA 1
ATOM 964 C C . PRO B 1 7 ? 23.703 -12.125 24.266 1 30.7 7 PRO B C 1
ATOM 966 O O . PRO B 1 7 ? 23.891 -12.688 23.188 1 30.7 7 PRO B O 1
ATOM 969 N N . CYS B 1 8 ? 22.5 -12.336 24.734 1 26.62 8 CYS B N 1
ATOM 970 C CA . CYS B 1 8 ? 21.281 -12.227 23.938 1 26.62 8 CYS B CA 1
ATOM 971 C C . CYS B 1 8 ? 21.406 -11.086 22.922 1 26.62 8 CYS B C 1
ATOM 973 O O . CYS B 1 8 ? 21.484 -9.922 23.312 1 26.62 8 CYS B O 1
ATOM 975 N N . LEU B 1 9 ? 22.375 -11.156 22.078 1 31.92 9 LEU B N 1
ATOM 976 C CA . LEU B 1 9 ? 22.391 -10.102 21.062 1 31.92 9 LEU B CA 1
ATOM 977 C C . LEU B 1 9 ? 20.984 -9.562 20.812 1 31.92 9 LEU B C 1
ATOM 979 O O . LEU B 1 9 ? 20.062 -10.328 20.516 1 31.92 9 LEU B O 1
ATOM 983 N N . VAL B 1 10 ? 20.609 -8.641 21.625 1 29.36 10 VAL B N 1
ATOM 984 C CA . VAL B 1 10 ? 19.438 -7.816 21.344 1 29.36 10 VAL B CA 1
ATOM 985 C C . VAL B 1 10 ? 19.328 -7.582 19.828 1 29.36 10 VAL B C 1
ATOM 987 O O . VAL B 1 10 ? 20.156 -6.883 19.25 1 29.36 10 VAL B O 1
ATOM 990 N N . ARG B 1 11 ? 19.219 -8.484 18.922 1 34.81 11 ARG B N 1
ATOM 991 C CA . ARG B 1 11 ? 18.828 -8.172 17.547 1 34.81 11 ARG B CA 1
ATOM 992 C C . ARG B 1 11 ? 18 -6.895 17.484 1 34.81 11 ARG B C 1
ATOM 994 O O . ARG B 1 11 ? 17.078 -6.707 18.266 1 34.81 11 ARG B O 1
ATOM 1001 N N . GLY B 1 12 ? 18.422 -5.766 17.328 1 38.53 12 GLY B N 1
ATOM 1002 C CA . GLY B 1 12 ? 17.703 -4.508 17.25 1 38.53 12 GLY B CA 1
ATOM 1003 C C . GLY B 1 12 ? 16.234 -4.691 16.922 1 38.53 12 GLY B C 1
ATOM 1004 O O . GLY B 1 12 ? 15.875 -5.441 16.016 1 38.53 12 GLY B O 1
ATOM 1005 N N . ALA B 1 13 ? 15.273 -4.68 17.797 1 45.25 13 ALA B N 1
ATOM 1006 C CA . ALA B 1 13 ? 13.867 -5.066 17.844 1 45.25 13 ALA B CA 1
ATOM 1007 C C . ALA B 1 13 ? 13.125 -4.613 16.594 1 45.25 13 ALA B C 1
ATOM 1009 O O . ALA B 1 13 ? 13.031 -3.414 16.328 1 45.25 13 ALA B O 1
ATOM 1010 N N . ALA B 1 14 ? 13.242 -5.309 15.484 1 57.31 14 ALA B N 1
ATOM 1011 C CA . ALA B 1 14 ? 12.469 -5 14.289 1 57.31 14 ALA B CA 1
ATOM 1012 C C . ALA B 1 14 ? 11.094 -4.449 14.648 1 57.31 14 ALA B C 1
ATOM 1014 O O . ALA B 1 14 ? 10.422 -4.973 15.539 1 57.31 14 ALA B O 1
ATOM 1015 N N . MET B 1 15 ? 10.875 -3.162 14.453 1 75 15 MET B N 1
ATOM 1016 C CA . MET B 1 15 ? 9.617 -2.484 14.75 1 75 15 MET B CA 1
ATOM 1017 C C . MET B 1 15 ? 8.438 -3.246 14.156 1 75 15 MET B C 1
ATOM 1019 O O . MET B 1 15 ? 8.523 -3.758 13.039 1 75 15 MET B O 1
ATOM 1023 N N . GLU B 1 16 ? 7.551 -3.408 15.008 1 88 16 GLU B N 1
ATOM 1024 C CA . GLU B 1 16 ? 6.297 -3.986 14.531 1 88 16 GLU B CA 1
ATOM 1025 C C . GLU B 1 16 ? 5.551 -3.016 13.625 1 88 16 GLU B C 1
ATOM 1027 O O . GLU B 1 16 ? 5.777 -1.806 13.68 1 88 16 GLU B O 1
ATOM 1032 N N . TYR B 1 17 ? 4.75 -3.555 12.695 1 92.75 17 TYR B N 1
ATOM 1033 C CA . TYR B 1 17 ? 4.004 -2.736 11.75 1 92.75 17 TYR B CA 1
ATOM 1034 C C . TYR B 1 17 ? 3.266 -1.609 12.461 1 92.75 17 TYR B C 1
ATOM 1036 O O . TYR B 1 17 ? 3.307 -0.457 12.023 1 92.75 17 TYR B O 1
ATOM 1044 N N . GLU B 1 18 ? 2.664 -1.969 13.531 1 91.25 18 GLU B N 1
ATOM 1045 C CA . GLU B 1 18 ? 1.871 -0.973 14.25 1 91.25 18 GLU B CA 1
ATOM 1046 C C . GLU B 1 18 ? 2.74 0.187 14.727 1 91.25 18 GLU B C 1
ATOM 1048 O O . GLU B 1 18 ? 2.334 1.349 14.648 1 91.25 18 GLU B O 1
ATOM 1053 N N . ASP B 1 19 ? 3.877 -0.094 15.188 1 92.69 19 ASP B N 1
ATOM 1054 C CA . ASP B 1 19 ? 4.805 0.938 15.641 1 92.69 19 ASP B CA 1
ATOM 1055 C C . ASP B 1 19 ? 5.273 1.807 14.477 1 92.69 19 ASP B C 1
ATOM 1057 O O . ASP B 1 19 ? 5.324 3.033 14.594 1 92.69 19 ASP B O 1
ATOM 1061 N N . LEU B 1 20 ? 5.602 1.144 13.445 1 94.25 20 LEU B N 1
ATOM 1062 C CA . LEU B 1 20 ? 6.066 1.848 12.258 1 94.25 20 LEU B CA 1
ATOM 1063 C C . LEU B 1 20 ? 4.988 2.779 11.711 1 94.25 20 LEU B C 1
ATOM 1065 O O . LEU B 1 20 ? 5.266 3.938 11.391 1 94.25 20 LEU B O 1
ATOM 1069 N N . PHE B 1 21 ? 3.748 2.332 11.648 1 95.44 21 PHE B N 1
ATOM 1070 C CA . PHE B 1 21 ? 2.639 3.113 11.117 1 95.44 21 PHE B CA 1
ATOM 1071 C C . PHE B 1 21 ? 2.355 4.324 12 1 95.44 21 PHE B C 1
ATOM 1073 O O . PHE B 1 21 ? 2.1 5.418 11.492 1 95.44 21 PHE B O 1
ATOM 1080 N N . LYS B 1 22 ? 2.512 4.113 13.305 1 95.25 22 LYS B N 1
ATOM 1081 C CA . LYS B 1 22 ? 2.34 5.227 14.234 1 95.25 22 LYS B CA 1
ATOM 1082 C C . LYS B 1 22 ? 3.414 6.289 14.016 1 95.25 22 LYS B C 1
ATOM 1084 O O . LYS B 1 22 ? 3.125 7.488 14.047 1 95.25 22 LYS B O 1
ATOM 1089 N N . LYS B 1 23 ? 4.59 5.871 13.836 1 95.88 23 LYS B N 1
ATOM 1090 C CA . LYS B 1 23 ? 5.695 6.801 13.609 1 95.88 23 LYS B CA 1
ATOM 1091 C C . LYS B 1 23 ? 5.5 7.582 12.312 1 95.88 23 LYS B C 1
ATOM 1093 O O . LYS B 1 23 ? 5.738 8.789 12.273 1 95.88 23 LYS B O 1
ATOM 1098 N N . ILE B 1 24 ? 5.035 6.918 11.328 1 96 24 ILE B N 1
ATOM 1099 C CA . ILE B 1 24 ? 4.859 7.551 10.023 1 96 24 ILE B CA 1
ATOM 1100 C C . ILE B 1 24 ? 3.713 8.562 10.094 1 96 24 ILE B C 1
ATOM 1102 O O . ILE B 1 24 ? 3.834 9.68 9.594 1 96 24 ILE B O 1
ATOM 1106 N N . THR B 1 25 ? 2.592 8.172 10.695 1 95.62 25 THR B N 1
ATOM 1107 C CA . THR B 1 25 ? 1.455 9.078 10.797 1 95.62 25 THR B CA 1
ATOM 1108 C C . THR B 1 25 ? 1.794 10.273 11.688 1 95.62 25 THR B C 1
ATOM 1110 O O . THR B 1 25 ? 1.366 11.398 11.414 1 95.62 25 THR B O 1
ATOM 1113 N N . ALA B 1 26 ? 2.561 10.023 12.719 1 95.19 26 ALA B N 1
ATOM 1114 C CA . ALA B 1 26 ? 3.033 11.117 13.562 1 95.19 26 ALA B CA 1
ATOM 1115 C C . ALA B 1 26 ? 3.949 12.062 12.781 1 95.19 26 ALA B C 1
ATOM 1117 O O . ALA B 1 26 ? 3.861 13.281 12.922 1 95.19 26 ALA B O 1
ATOM 1118 N N . TRP B 1 27 ? 4.805 11.492 12.07 1 93.81 27 TRP B N 1
ATOM 1119 C CA . TRP B 1 27 ? 5.699 12.258 11.211 1 93.81 27 TRP B CA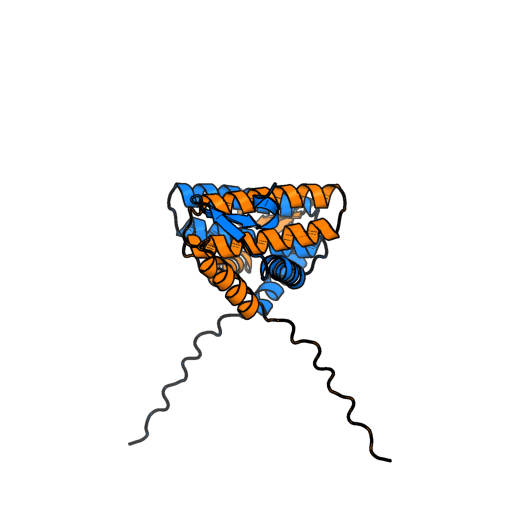 1
ATOM 1120 C C . TRP B 1 27 ? 4.906 13.172 10.273 1 93.81 27 TRP B C 1
ATOM 1122 O O . TRP B 1 27 ? 5.227 14.359 10.141 1 93.81 27 TRP B O 1
ATOM 1132 N N . ALA B 1 28 ? 3.895 12.672 9.617 1 93.25 28 ALA B N 1
ATOM 1133 C CA . ALA B 1 28 ? 3.049 13.438 8.703 1 93.25 28 ALA B CA 1
ATOM 1134 C C . ALA B 1 28 ? 2.307 14.547 9.445 1 93.25 28 ALA B C 1
ATOM 1136 O O . ALA B 1 28 ? 2.166 15.656 8.93 1 93.25 28 ALA B O 1
ATOM 1137 N N . HIS 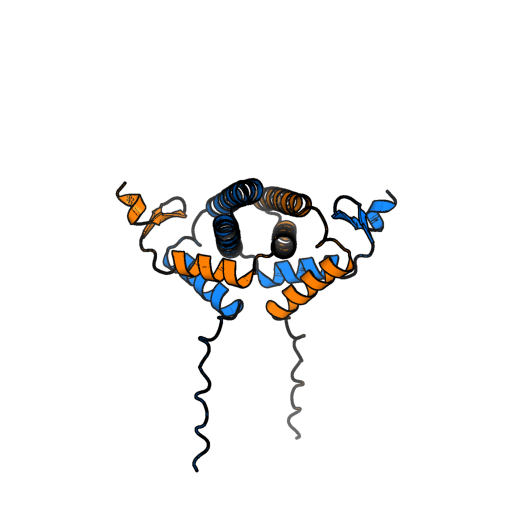B 1 29 ? 1.854 14.234 10.617 1 92.75 29 HIS B N 1
ATOM 1138 C CA . HIS B 1 29 ? 1.146 15.211 11.43 1 92.75 29 HIS B CA 1
ATOM 1139 C C . HIS B 1 29 ? 2.057 16.375 11.82 1 92.75 29 HIS B C 1
ATOM 1141 O O . HIS B 1 29 ? 1.68 17.531 11.688 1 92.75 29 HIS B O 1
ATOM 1147 N N . ASP B 1 30 ? 3.238 16.047 12.242 1 91.56 30 ASP B N 1
ATOM 1148 C CA . ASP B 1 30 ? 4.203 17.031 12.695 1 91.56 30 ASP B CA 1
ATOM 1149 C C . ASP B 1 30 ? 4.57 18 11.57 1 91.56 30 ASP B C 1
ATOM 1151 O O . ASP B 1 30 ? 4.926 19.156 11.82 1 91.56 30 ASP B O 1
ATOM 1155 N N . ARG B 1 31 ? 4.34 17.625 10.422 1 89.88 31 ARG B N 1
ATOM 1156 C CA . ARG B 1 31 ? 4.746 18.422 9.273 1 89.88 31 ARG B CA 1
ATOM 1157 C C . ARG B 1 31 ? 3.529 19.016 8.57 1 89.88 31 ARG B C 1
ATOM 1159 O O . ARG B 1 31 ? 3.668 19.688 7.547 1 89.88 31 ARG B O 1
ATOM 1166 N N . GLY B 1 32 ? 2.365 18.719 9.062 1 88.81 32 GLY B N 1
ATOM 1167 C CA . GLY B 1 32 ? 1.13 19.281 8.539 1 88.81 32 GLY B CA 1
ATOM 1168 C C . GLY B 1 32 ? 0.695 18.641 7.23 1 88.81 32 GLY B C 1
ATOM 1169 O O . GLY B 1 32 ? -0.17 19.188 6.531 1 88.81 32 GLY B O 1
ATOM 1170 N N . ILE B 1 33 ? 1.286 17.562 6.852 1 89.12 33 ILE B N 1
ATOM 1171 C CA . ILE B 1 33 ? 0.953 16.875 5.609 1 89.12 33 ILE B CA 1
ATOM 1172 C C . ILE B 1 33 ? -0.462 16.312 5.699 1 89.12 33 ILE B C 1
ATOM 1174 O O . ILE B 1 33 ? -1.192 16.281 4.707 1 89.12 33 ILE B O 1
ATOM 1178 N N . ASP B 1 34 ? -0.804 15.898 6.926 1 86.44 34 ASP B N 1
ATOM 1179 C CA . ASP B 1 34 ? -2.107 15.273 7.121 1 86.44 34 ASP B CA 1
ATOM 1180 C C . ASP B 1 34 ? -3.223 16.312 7.145 1 86.44 34 ASP B C 1
ATOM 1182 O O . ASP B 1 34 ? -4.367 16 7.484 1 86.44 34 ASP B O 1
ATOM 1186 N N . GLN B 1 35 ? -2.916 17.547 6.836 1 88.06 35 GLN B N 1
ATOM 1187 C CA . GLN B 1 35 ? -3.908 18.625 6.781 1 88.06 35 GLN B CA 1
ATOM 1188 C C . GLN B 1 35 ? -4.074 19.141 5.359 1 88.06 35 GLN B C 1
ATOM 1190 O O . GLN B 1 35 ? -4.918 20.016 5.105 1 88.06 35 GLN B O 1
ATOM 1195 N N . ALA B 1 36 ? -3.35 18.625 4.516 1 89.44 36 ALA B N 1
ATOM 1196 C CA . ALA B 1 36 ? -3.334 19.078 3.127 1 89.44 36 ALA B CA 1
ATOM 1197 C C . ALA B 1 36 ? -4.453 18.422 2.322 1 89.44 36 ALA B C 1
ATOM 1199 O O . ALA B 1 36 ? -5.223 17.609 2.857 1 89.44 36 ALA B O 1
ATOM 1200 N N . ASP B 1 37 ? -4.602 18.891 1.072 1 94 37 ASP B N 1
ATOM 1201 C CA . ASP B 1 37 ? -5.504 18.25 0.119 1 94 37 ASP B CA 1
ATOM 1202 C C . ASP B 1 37 ? -5.074 16.812 -0.16 1 94 37 ASP B C 1
ATOM 1204 O O . ASP B 1 37 ? -3.955 16.578 -0.614 1 94 37 ASP B O 1
ATOM 1208 N N . PRO B 1 38 ? -5.977 15.805 0.107 1 96.06 38 PRO B N 1
ATOM 1209 C CA . PRO B 1 38 ? -5.629 14.398 -0.106 1 96.06 38 PRO B CA 1
ATOM 1210 C C . PRO B 1 38 ? -5.195 14.109 -1.54 1 96.06 38 PRO B C 1
ATOM 1212 O O . PRO B 1 38 ? -4.512 13.109 -1.792 1 96.06 38 PRO B O 1
ATOM 1215 N N . ARG B 1 39 ? -5.566 14.953 -2.455 1 95.88 39 ARG B N 1
ATOM 1216 C CA . ARG B 1 39 ? -5.195 14.758 -3.852 1 95.88 39 ARG B CA 1
ATOM 1217 C C . ARG B 1 39 ? -3.684 14.828 -4.031 1 95.88 39 ARG B C 1
ATOM 1219 O O . ARG B 1 39 ? -3.129 14.203 -4.941 1 95.88 39 ARG B O 1
ATOM 1226 N N . VAL B 1 40 ? -3.025 15.562 -3.182 1 94 40 VAL B N 1
ATOM 1227 C CA . VAL B 1 40 ? -1.572 15.672 -3.244 1 94 40 VAL B CA 1
ATOM 1228 C C . VAL B 1 40 ? -0.939 14.312 -2.955 1 94 40 VAL B C 1
ATOM 1230 O O . VAL B 1 40 ? -0.071 13.852 -3.701 1 94 40 VAL B O 1
ATOM 1233 N N . GLU B 1 41 ? -1.416 13.734 -1.877 1 95.75 41 GLU B N 1
ATOM 1234 C CA . GLU B 1 41 ? -0.869 12.422 -1.531 1 95.75 41 GLU B CA 1
ATOM 1235 C C . GLU B 1 41 ? -1.27 11.367 -2.559 1 95.75 41 GLU B C 1
ATOM 1237 O O . GLU B 1 41 ? -0.504 10.445 -2.836 1 95.75 41 GLU B O 1
ATOM 1242 N N . PHE B 1 42 ? -2.457 11.461 -3.137 1 97.62 42 PHE B N 1
ATOM 1243 C CA . PHE B 1 42 ? -2.852 10.555 -4.211 1 97.62 42 PHE B CA 1
ATOM 1244 C C . PHE B 1 42 ? -1.887 10.656 -5.387 1 97.62 42 PHE B C 1
ATOM 1246 O O . PHE B 1 42 ? -1.467 9.641 -5.938 1 97.62 42 PHE B O 1
ATOM 1253 N N . MET B 1 43 ? -1.629 11.859 -5.75 1 96.81 43 MET B N 1
ATOM 1254 C CA . MET B 1 43 ? -0.683 12.07 -6.84 1 96.81 43 MET B CA 1
ATOM 1255 C C . MET B 1 43 ? 0.667 11.438 -6.523 1 96.81 43 MET B C 1
ATOM 1257 O O . MET B 1 43 ? 1.33 10.898 -7.41 1 96.81 43 MET B O 1
ATOM 1261 N N . LYS B 1 44 ? 1.062 11.562 -5.289 1 96.38 44 LYS B N 1
ATOM 1262 C CA . LYS B 1 44 ? 2.299 10.906 -4.875 1 96.38 44 LYS B CA 1
ATOM 1263 C C . LYS B 1 44 ? 2.215 9.398 -5.074 1 96.38 44 LYS B C 1
ATOM 1265 O O . LYS B 1 44 ? 3.172 8.773 -5.527 1 96.38 44 LYS B O 1
ATOM 1270 N N . MET B 1 45 ? 1.115 8.789 -4.723 1 98.19 45 MET B N 1
ATOM 1271 C CA . MET B 1 45 ? 0.944 7.352 -4.938 1 98.19 45 MET B CA 1
ATOM 1272 C C . MET B 1 45 ? 1.067 7.008 -6.418 1 98.19 45 MET B C 1
ATOM 1274 O O . MET B 1 45 ? 1.72 6.027 -6.781 1 98.19 45 MET B O 1
ATOM 1278 N N . ALA B 1 46 ? 0.436 7.82 -7.246 1 98.31 46 ALA B N 1
ATOM 1279 C CA . ALA B 1 46 ? 0.534 7.605 -8.688 1 98.31 46 ALA B CA 1
ATOM 1280 C C . ALA B 1 46 ? 1.979 7.727 -9.164 1 98.31 46 ALA B C 1
ATOM 1282 O O . ALA B 1 46 ? 2.43 6.945 -10 1 98.31 46 ALA B O 1
ATOM 1283 N N . GLU B 1 47 ? 2.715 8.695 -8.688 1 97.81 47 GLU B N 1
ATOM 1284 C CA . GLU B 1 47 ? 4.129 8.875 -9 1 97.81 47 GLU B CA 1
ATOM 1285 C C . GLU B 1 47 ? 4.938 7.637 -8.633 1 97.81 47 GLU B C 1
ATOM 1287 O O . GLU B 1 47 ? 5.707 7.125 -9.445 1 97.81 47 GLU B O 1
ATOM 1292 N N . GLU B 1 48 ? 4.75 7.168 -7.359 1 98.38 48 GLU B N 1
ATOM 1293 C CA . GLU B 1 48 ? 5.5 6.008 -6.891 1 98.38 48 GLU B CA 1
ATOM 1294 C C . GLU B 1 48 ? 5.18 4.766 -7.719 1 98.38 48 GLU B C 1
ATOM 1296 O O . GLU B 1 48 ? 6.047 3.918 -7.938 1 98.38 48 GLU B O 1
ATOM 1301 N N . LEU B 1 49 ? 3.91 4.617 -8.109 1 98.38 49 LEU B N 1
ATOM 1302 C CA . LEU B 1 49 ? 3.547 3.49 -8.961 1 98.38 49 LEU B CA 1
ATOM 1303 C C . LEU B 1 49 ? 4.285 3.557 -10.297 1 98.38 49 LEU B C 1
ATOM 1305 O O . LEU B 1 49 ? 4.727 2.531 -10.812 1 98.38 49 LEU B O 1
ATOM 1309 N N . GLY B 1 50 ? 4.344 4.773 -10.883 1 98.38 50 GLY B N 1
ATOM 1310 C CA . GLY B 1 50 ? 5.137 4.953 -12.094 1 98.38 50 GLY B CA 1
ATOM 1311 C C . GLY B 1 50 ? 6.598 4.598 -11.898 1 98.38 50 GLY B C 1
ATOM 1312 O O . GLY B 1 50 ? 7.195 3.922 -12.742 1 98.38 50 GLY B O 1
ATOM 1313 N N . GLU B 1 51 ? 7.207 5.098 -10.82 1 98.5 51 GLU B N 1
ATOM 1314 C CA . GLU B 1 51 ? 8.594 4.766 -10.508 1 98.5 51 GLU B CA 1
ATOM 1315 C C . GLU B 1 51 ? 8.773 3.264 -10.32 1 98.5 51 GLU B C 1
ATOM 1317 O O . GLU B 1 51 ? 9.797 2.699 -10.727 1 98.5 51 GLU B O 1
ATOM 1322 N N . LEU B 1 52 ? 7.836 2.625 -9.719 1 98.44 52 LEU B N 1
ATOM 1323 C CA . LEU B 1 52 ? 7.871 1.182 -9.508 1 98.44 52 LEU B CA 1
ATOM 1324 C C . LEU B 1 52 ? 7.863 0.438 -10.836 1 98.44 52 LEU B C 1
ATOM 1326 O O . LEU B 1 52 ? 8.609 -0.524 -11.023 1 98.44 52 LEU B O 1
ATOM 1330 N N . SER B 1 53 ? 6.977 0.839 -11.727 1 98.25 53 SER B N 1
ATOM 1331 C CA . SER B 1 53 ? 6.93 0.25 -13.062 1 98.25 53 SER B CA 1
ATOM 1332 C C . SER B 1 53 ? 8.289 0.33 -13.75 1 98.25 53 SER B C 1
ATOM 1334 O O . SER B 1 53 ? 8.773 -0.663 -14.297 1 98.25 53 SER B O 1
ATOM 1336 N N . ALA B 1 54 ? 8.898 1.504 -13.734 1 98.38 54 ALA B N 1
ATOM 1337 C CA . ALA B 1 54 ? 10.219 1.708 -14.344 1 98.38 54 ALA B CA 1
ATOM 1338 C C . ALA B 1 54 ? 11.266 0.807 -13.695 1 98.38 54 ALA B C 1
ATOM 1340 O O . ALA B 1 54 ? 12.078 0.193 -14.391 1 98.38 54 ALA B O 1
ATOM 1341 N N . ALA B 1 55 ? 11.234 0.769 -12.367 1 98.06 55 ALA B N 1
ATOM 1342 C CA . ALA B 1 55 ? 12.203 -0.042 -11.633 1 98.06 55 ALA B CA 1
ATOM 1343 C C . ALA B 1 55 ? 12.055 -1.52 -11.992 1 98.06 55 ALA B C 1
ATOM 1345 O O . ALA B 1 55 ? 13.055 -2.225 -12.148 1 98.06 55 ALA B O 1
ATOM 1346 N N . TYR B 1 56 ? 10.844 -1.996 -12.055 1 97.56 56 TYR B N 1
ATOM 1347 C CA . TYR B 1 56 ? 10.586 -3.387 -12.414 1 97.56 56 TYR B CA 1
ATOM 1348 C C . TYR B 1 56 ? 11.102 -3.693 -13.812 1 97.56 56 TYR B C 1
ATOM 1350 O O . TYR B 1 56 ? 11.812 -4.68 -14.023 1 97.56 56 TYR B O 1
ATOM 1358 N N . ASN B 1 57 ? 10.75 -2.852 -14.812 1 97.44 57 ASN B N 1
ATOM 1359 C CA . ASN B 1 57 ? 11.125 -3.064 -16.203 1 97.44 57 ASN B CA 1
ATOM 1360 C C . ASN B 1 57 ? 12.641 -3.035 -16.391 1 97.44 57 ASN B C 1
ATOM 1362 O O . ASN B 1 57 ? 13.18 -3.75 -17.234 1 97.44 57 ASN B O 1
ATOM 1366 N N . LYS B 1 58 ? 13.32 -2.275 -15.625 1 97.44 58 LYS B N 1
ATOM 1367 C CA . LYS B 1 58 ? 14.766 -2.123 -15.742 1 97.44 58 LYS B CA 1
ATOM 1368 C C . LYS B 1 58 ? 15.5 -3.105 -14.828 1 97.44 58 LYS B C 1
ATOM 1370 O O . LYS B 1 58 ? 16.734 -3.104 -14.758 1 97.44 58 LYS B O 1
ATOM 1375 N N . GLU B 1 59 ? 14.742 -3.84 -14.086 1 96.38 59 GLU B N 1
ATOM 1376 C CA . GLU B 1 59 ? 15.266 -4.844 -13.164 1 96.38 59 GLU B CA 1
ATOM 1377 C C . GLU B 1 59 ? 16.203 -4.215 -12.133 1 96.38 59 GLU B C 1
ATOM 1379 O O . GLU B 1 59 ? 17.281 -4.738 -11.867 1 96.38 59 GLU B O 1
ATOM 1384 N N . HIS B 1 60 ? 15.812 -3.035 -11.688 1 97.12 60 HIS B N 1
ATOM 1385 C CA . HIS B 1 60 ? 16.547 -2.33 -10.641 1 97.12 60 HIS B CA 1
ATOM 1386 C C . HIS B 1 60 ? 15.961 -2.629 -9.266 1 97.12 60 HIS B C 1
ATOM 1388 O O . HIS B 1 60 ? 15.062 -1.924 -8.805 1 97.12 60 HIS B O 1
ATOM 1394 N N . HIS B 1 61 ? 16.531 -3.537 -8.57 1 96.5 61 HIS B N 1
ATOM 1395 C CA . HIS B 1 61 ? 15.961 -4.07 -7.336 1 96.5 61 HIS B CA 1
ATOM 1396 C C . HIS B 1 61 ? 15.914 -3.002 -6.25 1 96.5 61 HIS B C 1
ATOM 1398 O O . HIS B 1 61 ? 14.891 -2.85 -5.574 1 96.5 61 HIS B O 1
ATOM 1404 N N . ALA B 1 62 ? 16.984 -2.281 -6.043 1 97.19 62 ALA B N 1
ATOM 1405 C CA . ALA B 1 62 ? 17.031 -1.257 -5.004 1 97.19 62 ALA B CA 1
ATOM 1406 C C . ALA B 1 62 ? 15.945 -0.206 -5.215 1 97.19 62 ALA B C 1
ATOM 1408 O O . ALA B 1 62 ? 15.297 0.226 -4.258 1 97.19 62 ALA B O 1
ATOM 1409 N N . LYS B 1 63 ? 15.789 0.211 -6.43 1 97.88 63 LYS B N 1
ATOM 1410 C CA . LYS B 1 63 ? 14.766 1.199 -6.742 1 97.88 63 LYS B CA 1
ATOM 1411 C C . LYS B 1 63 ? 13.367 0.618 -6.555 1 97.88 63 LYS B C 1
ATOM 1413 O O . LYS B 1 63 ? 12.43 1.336 -6.191 1 97.88 63 LYS B O 1
ATOM 1418 N N . MET B 1 64 ? 13.242 -0.671 -6.828 1 97.62 64 MET B N 1
ATOM 1419 C CA . MET B 1 64 ? 11.961 -1.339 -6.598 1 97.62 64 MET B CA 1
ATOM 1420 C C . MET B 1 64 ? 11.586 -1.302 -5.121 1 97.62 64 MET B C 1
ATOM 1422 O O . MET B 1 64 ? 10.453 -0.971 -4.773 1 97.62 64 MET B O 1
ATOM 1426 N N . VAL B 1 65 ? 12.578 -1.64 -4.27 1 98 65 VAL B N 1
ATOM 1427 C CA . VAL B 1 65 ? 12.359 -1.611 -2.826 1 98 65 VAL B CA 1
ATOM 1428 C C . VAL B 1 65 ? 11.984 -0.198 -2.389 1 98 65 VAL B C 1
ATOM 1430 O O . VAL B 1 65 ? 11.039 -0.011 -1.616 1 98 65 VAL B O 1
ATOM 1433 N N . ASP B 1 66 ? 12.711 0.777 -2.906 1 98.19 66 ASP B N 1
ATOM 1434 C CA . ASP B 1 66 ? 12.453 2.178 -2.578 1 98.19 66 ASP B CA 1
ATOM 1435 C C . ASP B 1 66 ? 11.047 2.588 -2.984 1 98.19 66 ASP B C 1
ATOM 1437 O O . ASP B 1 66 ? 10.312 3.186 -2.191 1 98.19 66 ASP B O 1
ATOM 1441 N N . SER B 1 67 ? 10.68 2.258 -4.203 1 98.62 67 SER B N 1
ATOM 1442 C CA . SER B 1 67 ? 9.375 2.646 -4.727 1 98.62 67 SER B CA 1
ATOM 1443 C C . SER B 1 67 ? 8.25 1.969 -3.959 1 98.62 67 SER B C 1
ATOM 1445 O O . SER B 1 67 ? 7.211 2.584 -3.699 1 98.62 67 SER B O 1
ATOM 1447 N N . ILE B 1 68 ? 8.438 0.72 -3.58 1 98.69 68 ILE B N 1
ATOM 1448 C CA . ILE B 1 68 ? 7.441 -0.005 -2.793 1 98.69 68 ILE B CA 1
ATOM 1449 C C . ILE B 1 68 ? 7.293 0.651 -1.423 1 98.69 68 ILE B C 1
ATOM 1451 O O . ILE B 1 68 ? 6.172 0.875 -0.955 1 98.69 68 ILE B O 1
ATOM 1455 N N . GLY B 1 69 ? 8.406 0.954 -0.809 1 98.56 69 GLY B N 1
ATOM 1456 C CA . GLY B 1 69 ? 8.367 1.647 0.469 1 98.56 69 GLY B CA 1
ATOM 1457 C C . GLY B 1 69 ? 7.676 2.994 0.398 1 98.56 69 GLY B C 1
ATOM 1458 O O . GLY B 1 69 ? 6.836 3.312 1.245 1 98.56 69 GLY B O 1
ATOM 1459 N N . ASP B 1 70 ? 8.055 3.785 -0.581 1 98.31 70 ASP B N 1
ATOM 1460 C CA . ASP B 1 70 ? 7.457 5.105 -0.758 1 98.31 70 ASP B CA 1
ATOM 1461 C C . ASP B 1 70 ? 5.957 5.004 -1.003 1 98.31 70 ASP B C 1
ATOM 1463 O O . ASP B 1 70 ? 5.184 5.836 -0.522 1 98.31 70 ASP B O 1
ATOM 1467 N N . LEU B 1 71 ? 5.547 4.012 -1.791 1 98.62 71 LEU B N 1
ATOM 1468 C CA . LEU B 1 71 ? 4.125 3.787 -2.047 1 98.62 71 LEU B CA 1
ATOM 1469 C C . LEU B 1 71 ? 3.387 3.453 -0.756 1 98.62 71 LEU B C 1
ATOM 1471 O O . LEU B 1 71 ? 2.279 3.943 -0.525 1 98.62 71 LEU B O 1
ATOM 1475 N N . GLN B 1 72 ? 3.945 2.629 0.108 1 98.5 72 GLN B N 1
ATOM 1476 C CA . GLN B 1 72 ? 3.336 2.273 1.385 1 98.5 72 GLN B CA 1
ATOM 1477 C C . GLN B 1 72 ? 3.176 3.498 2.279 1 98.5 72 GLN B C 1
ATOM 1479 O O . GLN B 1 72 ? 2.127 3.688 2.9 1 98.5 72 GLN B O 1
ATOM 1484 N N . VAL B 1 73 ? 4.199 4.355 2.369 1 98.12 73 VAL B N 1
ATOM 1485 C CA . VAL B 1 73 ? 4.156 5.57 3.174 1 98.12 73 VAL B CA 1
ATOM 1486 C C . VAL B 1 73 ? 3.053 6.492 2.656 1 98.12 73 VAL B C 1
ATOM 1488 O O . VAL B 1 73 ? 2.232 6.988 3.434 1 98.12 73 VAL B O 1
ATOM 1491 N N . ALA B 1 74 ? 3.049 6.699 1.375 1 97.81 74 ALA B N 1
ATOM 1492 C CA . ALA B 1 74 ? 2.047 7.57 0.766 1 97.81 74 ALA B CA 1
ATOM 1493 C C . ALA B 1 74 ? 0.635 7.051 1.029 1 97.81 74 ALA B C 1
ATOM 1495 O O . ALA B 1 74 ? -0.273 7.828 1.33 1 97.81 74 ALA B O 1
ATOM 1496 N N . LEU B 1 75 ? 0.442 5.73 0.887 1 98.44 75 LEU B N 1
ATOM 1497 C CA . LEU B 1 75 ? -0.862 5.121 1.126 1 98.44 75 LEU B CA 1
ATOM 1498 C C . LEU B 1 75 ? -1.302 5.328 2.57 1 98.44 75 LEU B C 1
ATOM 1500 O O . LEU B 1 75 ? -2.465 5.645 2.832 1 98.44 75 LEU B O 1
ATOM 1504 N N . LEU B 1 76 ? -0.431 5.129 3.48 1 97.88 76 LEU B N 1
ATOM 1505 C CA . LEU B 1 76 ? -0.733 5.309 4.895 1 97.88 76 LEU B CA 1
ATOM 1506 C C . LEU B 1 76 ? -1.16 6.746 5.184 1 97.88 76 LEU B C 1
ATOM 1508 O O . LEU B 1 76 ? -2.148 6.977 5.883 1 97.88 76 LEU B O 1
ATOM 1512 N N . ILE B 1 77 ? -0.406 7.691 4.688 1 96.81 77 ILE B N 1
ATOM 1513 C CA . ILE B 1 77 ? -0.717 9.102 4.906 1 96.81 77 ILE B CA 1
ATOM 1514 C C . ILE B 1 77 ? -2.047 9.445 4.238 1 96.81 77 ILE B C 1
ATOM 1516 O O . ILE B 1 77 ? -2.855 10.188 4.801 1 96.81 77 ILE B O 1
ATOM 1520 N N . PHE B 1 78 ? -2.266 8.883 3.033 1 98 78 PHE B N 1
ATOM 1521 C CA . PHE B 1 78 ? -3.537 9.102 2.355 1 98 78 PHE B CA 1
ATOM 1522 C C . PHE B 1 78 ? -4.699 8.602 3.209 1 98 78 PHE B C 1
ATOM 1524 O O . PHE B 1 78 ? -5.719 9.289 3.336 1 98 78 PHE B O 1
ATOM 1531 N N . CYS B 1 79 ? -4.578 7.422 3.754 1 97.81 79 CYS B N 1
ATOM 1532 C CA . CYS B 1 79 ? -5.59 6.891 4.66 1 97.81 79 CYS B CA 1
ATOM 1533 C C . CYS B 1 79 ? -5.883 7.875 5.785 1 97.81 79 CYS B C 1
ATOM 1535 O O . CYS B 1 79 ? -7.047 8.125 6.109 1 97.81 79 CYS B O 1
ATOM 1537 N N . GLN B 1 80 ? -4.852 8.398 6.336 1 96.56 80 GLN B N 1
ATOM 1538 C CA . GLN B 1 80 ? -4.988 9.375 7.414 1 96.56 80 GLN B CA 1
ATOM 1539 C C . GLN B 1 80 ? -5.75 10.609 6.949 1 96.56 80 GLN B C 1
ATOM 1541 O O . GLN B 1 80 ? -6.629 11.109 7.66 1 96.56 80 GLN B O 1
ATOM 1546 N N . LEU B 1 81 ? -5.465 11.062 5.836 1 96.38 81 LEU B N 1
ATOM 1547 C CA . LEU B 1 81 ? -6.059 12.281 5.289 1 96.38 81 LEU B CA 1
ATOM 1548 C C . LEU B 1 81 ? -7.547 12.086 5.031 1 96.38 81 LEU B C 1
ATOM 1550 O O . LEU B 1 81 ? -8.336 13.023 5.203 1 96.38 81 LEU B O 1
ATOM 1554 N N . VAL B 1 82 ? -7.941 10.875 4.668 1 97.12 82 VAL B N 1
ATOM 1555 C CA . VAL B 1 82 ? -9.32 10.664 4.254 1 97.12 82 VAL B CA 1
ATOM 1556 C C . VAL B 1 82 ? -10.094 9.961 5.363 1 97.12 82 VAL B C 1
ATOM 1558 O O . VAL B 1 82 ? -11.273 9.625 5.195 1 97.12 82 VAL B O 1
ATOM 1561 N N . GLY B 1 83 ? -9.391 9.602 6.453 1 95.94 83 GLY B N 1
ATOM 1562 C CA . GLY B 1 83 ? -10.047 9.039 7.621 1 95.94 83 GLY B CA 1
ATOM 1563 C C . GLY B 1 83 ? -10.375 7.566 7.465 1 95.94 83 GLY B C 1
ATOM 1564 O O . GLY B 1 83 ? -11.398 7.098 7.969 1 95.94 83 GLY B O 1
ATOM 1565 N N . VAL B 1 84 ? -9.664 6.859 6.723 1 97.25 84 VAL B N 1
ATOM 1566 C CA . VAL B 1 84 ? -9.844 5.418 6.562 1 97.25 84 VAL B CA 1
ATOM 1567 C C . VAL B 1 84 ? -8.805 4.672 7.398 1 97.25 84 VAL B C 1
ATOM 1569 O O . VAL B 1 84 ? -7.621 5.008 7.371 1 97.25 84 VAL B O 1
ATOM 1572 N N . ASP B 1 85 ? -9.266 3.707 8.18 1 96.5 85 ASP B N 1
ATOM 1573 C CA . ASP B 1 85 ? -8.359 2.857 8.945 1 96.5 85 ASP B CA 1
ATOM 1574 C C . ASP B 1 85 ? -7.641 1.861 8.039 1 96.5 85 ASP B C 1
ATOM 1576 O O . ASP B 1 85 ? -8.281 1.017 7.406 1 96.5 85 ASP B O 1
ATOM 1580 N N . HIS B 1 86 ? -6.402 2.006 8 1 97.44 86 HIS B N 1
ATOM 1581 C CA . HIS B 1 86 ? -5.551 1.2 7.133 1 97.44 86 HIS B CA 1
ATOM 1582 C C . HIS B 1 86 ? -5.758 -0.289 7.387 1 97.44 86 HIS B C 1
ATOM 1584 O O . HIS B 1 86 ? -5.934 -1.064 6.441 1 97.44 86 HIS B O 1
ATOM 1590 N N . LYS B 1 87 ? -5.742 -0.699 8.648 1 96.12 87 LYS B N 1
ATOM 1591 C CA . LYS B 1 87 ? -5.875 -2.107 9.008 1 96.12 87 LYS B CA 1
ATOM 1592 C C . LYS B 1 87 ? -7.27 -2.629 8.688 1 96.12 87 LYS B C 1
ATOM 1594 O O . LYS B 1 87 ? -7.418 -3.73 8.156 1 96.12 87 LYS B O 1
ATOM 1599 N N . GLU B 1 88 ? -8.2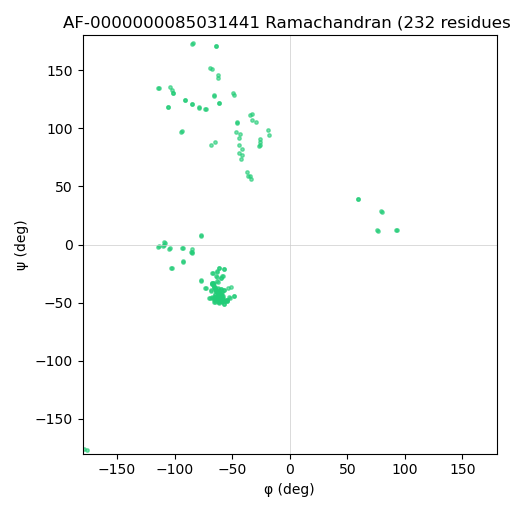42 -1.902 9.031 1 95.56 88 GLU B N 1
ATOM 1600 C CA . GLU B 1 88 ? -9.609 -2.311 8.758 1 95.56 88 GLU B CA 1
ATOM 1601 C C . GLU B 1 88 ? -9.836 -2.521 7.258 1 95.56 88 GLU B C 1
ATOM 1603 O O . GLU B 1 88 ? -10.555 -3.436 6.855 1 95.56 88 GLU B O 1
ATOM 1608 N N . ALA B 1 89 ? -9.273 -1.646 6.469 1 97.81 89 ALA B N 1
ATOM 1609 C CA . ALA B 1 89 ? -9.445 -1.733 5.02 1 97.81 89 ALA B CA 1
ATOM 1610 C C . ALA B 1 89 ? -8.867 -3.039 4.477 1 97.81 89 ALA B C 1
ATOM 1612 O O . ALA B 1 89 ? -9.516 -3.729 3.686 1 97.81 89 ALA B O 1
ATOM 1613 N N . ILE B 1 90 ? -7.688 -3.416 4.898 1 97.62 90 ILE B N 1
ATOM 1614 C CA . ILE B 1 90 ? -7.074 -4.629 4.371 1 97.62 90 ILE B CA 1
ATOM 1615 C C . ILE B 1 90 ? -7.781 -5.855 4.945 1 97.62 90 ILE B C 1
ATOM 1617 O O . ILE B 1 90 ? -7.918 -6.875 4.27 1 97.62 90 ILE B O 1
ATOM 1621 N N . GLU B 1 91 ? -8.172 -5.789 6.199 1 96.62 91 GLU B N 1
ATOM 1622 C CA . GLU B 1 91 ? -8.938 -6.887 6.781 1 96.62 91 GLU B CA 1
ATOM 1623 C C . GLU B 1 91 ? -10.219 -7.145 5.996 1 96.62 91 GLU B C 1
ATOM 1625 O O . GLU B 1 91 ? -10.578 -8.297 5.734 1 96.62 91 GLU B O 1
ATOM 1630 N N . ALA B 1 92 ? -10.914 -6.117 5.715 1 96.56 92 ALA B N 1
ATOM 1631 C CA . ALA B 1 92 ? -12.133 -6.238 4.93 1 96.56 92 ALA B CA 1
ATOM 1632 C C . ALA B 1 92 ? -11.852 -6.855 3.562 1 96.56 92 ALA B C 1
ATOM 1634 O O . ALA B 1 92 ? -12.609 -7.707 3.09 1 96.56 92 ALA B O 1
ATOM 1635 N N . ALA B 1 93 ? -10.812 -6.41 2.895 1 97.12 93 ALA B N 1
ATOM 1636 C CA . ALA B 1 93 ? -10.43 -6.949 1.592 1 97.12 93 ALA B CA 1
ATOM 1637 C C . ALA B 1 93 ? -10.125 -8.445 1.687 1 97.12 93 ALA B C 1
ATOM 1639 O O . ALA B 1 93 ? -10.578 -9.227 0.851 1 97.12 93 ALA B O 1
ATOM 1640 N N . TYR B 1 94 ? -9.383 -8.805 2.713 1 96.31 94 TYR B N 1
ATOM 1641 C CA . TYR B 1 94 ? -9.062 -10.219 2.898 1 96.31 94 TYR B CA 1
ATOM 1642 C C . TYR B 1 94 ? -10.328 -11.039 3.104 1 96.31 94 TYR B C 1
ATOM 1644 O O . TYR B 1 94 ? -10.453 -12.141 2.561 1 96.31 94 TYR B O 1
ATOM 1652 N N . ASN B 1 95 ? -11.188 -10.57 3.93 1 95 95 ASN B N 1
ATOM 1653 C CA . ASN B 1 95 ? -12.438 -11.273 4.215 1 95 95 ASN B CA 1
ATOM 1654 C C . ASN B 1 95 ? -13.258 -11.484 2.949 1 95 95 ASN B C 1
ATOM 1656 O O . ASN B 1 95 ? -14.039 -12.438 2.865 1 95 95 ASN B O 1
ATOM 1660 N N . GLN B 1 96 ? -13.102 -10.648 1.992 1 93.94 96 GLN B N 1
ATOM 1661 C CA . GLN B 1 96 ? -13.812 -10.797 0.727 1 93.94 96 GLN B CA 1
ATOM 1662 C C . GLN B 1 96 ? -13.18 -11.875 -0.142 1 93.94 96 GLN B C 1
ATOM 1664 O O . GLN B 1 96 ? -13.875 -12.555 -0.905 1 93.94 96 GLN B O 1
ATOM 1669 N N . ILE B 1 97 ? -11.875 -12.055 -0.014 1 92.25 97 ILE B N 1
ATOM 1670 C CA . ILE B 1 97 ? -11.219 -12.938 -0.968 1 92.25 97 ILE B CA 1
ATOM 1671 C C . ILE B 1 97 ? -10.938 -14.289 -0.308 1 92.25 97 ILE B C 1
ATOM 1673 O O . ILE B 1 97 ? -10.711 -15.289 -0.995 1 92.25 97 ILE B O 1
ATOM 1677 N N . LYS B 1 98 ? -10.906 -14.375 0.929 1 91.69 98 LYS B N 1
ATOM 1678 C CA . LYS B 1 98 ? -10.406 -15.539 1.649 1 91.69 98 LYS B CA 1
ATOM 1679 C C . LYS B 1 98 ? -11.203 -16.797 1.287 1 91.69 98 LYS B C 1
ATOM 1681 O O . LYS B 1 98 ? -10.648 -17.891 1.237 1 91.69 98 LYS B O 1
ATOM 1686 N N . ASP B 1 99 ? -12.43 -16.641 0.931 1 88.38 99 ASP B N 1
ATOM 1687 C CA . ASP B 1 99 ? -13.281 -17.797 0.673 1 88.38 99 ASP B CA 1
ATOM 1688 C C . ASP B 1 99 ? -13.57 -17.938 -0.818 1 88.38 99 ASP B C 1
ATOM 1690 O O . ASP B 1 99 ? -14.375 -18.797 -1.219 1 88.38 99 ASP B O 1
ATOM 1694 N N . ARG B 1 100 ? -13.008 -17.062 -1.543 1 83.19 100 ARG B N 1
ATOM 1695 C CA . ARG B 1 100 ? -13.266 -17.125 -2.979 1 83.19 100 ARG B CA 1
ATOM 1696 C C . ARG B 1 100 ? -12.68 -18.406 -3.576 1 83.19 100 ARG B C 1
ATOM 1698 O O . ARG B 1 100 ? -11.602 -18.844 -3.182 1 83.19 100 ARG B O 1
ATOM 1705 N N . THR B 1 101 ? -13.57 -19.016 -4.234 1 76 101 THR B N 1
ATOM 1706 C CA . THR B 1 101 ? -13.148 -20.188 -5.008 1 76 101 THR B CA 1
ATOM 1707 C C . THR B 1 101 ? -13.023 -19.844 -6.488 1 76 101 THR B C 1
ATOM 1709 O O . THR B 1 101 ? -13.688 -18.906 -6.969 1 76 101 THR B O 1
ATOM 1712 N N . GLY B 1 102 ? -12.086 -20.172 -7.074 1 73.25 102 GLY B N 1
ATOM 1713 C CA . GLY B 1 102 ? -11.945 -19.891 -8.5 1 73.25 102 GLY B CA 1
ATOM 1714 C C . GLY B 1 102 ? -10.68 -20.484 -9.094 1 73.25 102 GLY B C 1
ATOM 1715 O O . GLY B 1 102 ? -10.148 -21.484 -8.586 1 73.25 102 GLY B O 1
ATOM 1716 N N . LYS B 1 103 ? -10.609 -20.109 -10.383 1 74.06 103 LYS B N 1
ATOM 1717 C CA . LYS B 1 103 ? -9.445 -20.609 -11.117 1 74.06 103 LYS B CA 1
ATOM 1718 C C . LYS B 1 103 ? -8.508 -19.453 -11.508 1 74.06 103 LYS B C 1
ATOM 1720 O O . LYS B 1 103 ? -8.961 -18.359 -11.812 1 74.06 103 LYS B O 1
ATOM 1725 N N . THR B 1 104 ? -7.281 -19.719 -11.281 1 74 104 THR B N 1
ATOM 1726 C CA . THR B 1 104 ? -6.273 -18.797 -11.766 1 74 104 THR B CA 1
ATOM 1727 C C . THR B 1 104 ? -5.914 -19.094 -13.219 1 74 104 THR B C 1
ATOM 1729 O O . THR B 1 104 ? -5.613 -20.234 -13.562 1 74 104 THR B O 1
ATOM 1732 N N . THR B 1 105 ? -6.148 -18.031 -14.07 1 76.06 105 THR B N 1
ATOM 1733 C CA . THR B 1 105 ? -5.828 -18.219 -15.484 1 76.06 105 THR B CA 1
ATOM 1734 C C . THR B 1 105 ? -4.332 -18.438 -15.672 1 76.06 105 THR B C 1
ATOM 1736 O O . THR B 1 105 ? -3.547 -18.25 -14.742 1 76.06 105 THR B O 1
ATOM 1739 N N . THR B 1 106 ? -4.066 -18.812 -16.953 1 75.62 106 THR B N 1
ATOM 1740 C CA . THR B 1 106 ? -2.666 -19.031 -17.297 1 75.62 106 THR B CA 1
ATOM 1741 C C . THR B 1 106 ? -1.866 -17.734 -17.156 1 75.62 106 THR B C 1
ATOM 1743 O O . THR B 1 106 ? -0.652 -17.766 -16.953 1 75.62 106 THR B O 1
ATOM 1746 N N . ALA B 1 107 ? -2.543 -16.609 -17.234 1 73.69 107 ALA B N 1
ATOM 1747 C CA . ALA B 1 107 ? -1.884 -15.312 -17.141 1 73.69 107 ALA B CA 1
ATOM 1748 C C . ALA B 1 107 ? -1.711 -14.883 -15.695 1 73.69 107 ALA B C 1
ATOM 1750 O O . ALA B 1 107 ? -1.054 -13.883 -15.406 1 73.69 107 ALA B O 1
ATOM 1751 N N . GLY B 1 108 ? -2.279 -15.648 -14.773 1 71.19 108 GLY B N 1
ATOM 1752 C CA . GLY B 1 108 ? -2.119 -15.352 -13.359 1 71.19 108 GLY B CA 1
ATOM 1753 C C . GLY B 1 108 ? -3.225 -14.469 -12.812 1 71.19 108 GLY B C 1
ATOM 1754 O O . GLY B 1 108 ? -3.066 -13.852 -11.75 1 71.19 108 GLY B O 1
ATOM 1755 N N . VAL B 1 109 ? -4.191 -14.383 -13.641 1 74.56 109 VAL B N 1
ATOM 1756 C CA . VAL B 1 109 ? -5.348 -13.609 -13.195 1 74.56 109 VAL B CA 1
ATOM 1757 C C . VAL B 1 109 ? -6.352 -14.531 -12.508 1 74.56 109 VAL B C 1
ATOM 1759 O O . VAL B 1 109 ? -6.727 -15.57 -13.062 1 74.56 109 VAL B O 1
ATOM 1762 N N . PHE B 1 110 ? -6.711 -14.211 -11.266 1 73.94 110 PHE B N 1
ATOM 1763 C CA . PHE B 1 110 ? -7.711 -15.008 -10.555 1 73.94 110 PHE B CA 1
ATOM 1764 C C . PHE B 1 110 ? -9.117 -14.641 -11.023 1 73.94 110 PHE B C 1
ATOM 1766 O O . PHE B 1 110 ? -9.5 -13.469 -11.016 1 73.94 110 PHE B O 1
ATOM 1773 N N . ILE B 1 111 ? -9.703 -15.586 -11.539 1 73.06 111 ILE B N 1
ATOM 1774 C CA . ILE B 1 111 ? -11.094 -15.445 -11.953 1 73.06 111 ILE B CA 1
ATOM 1775 C C . ILE B 1 111 ? -12.008 -16.188 -10.984 1 73.06 111 ILE B C 1
ATOM 1777 O O . ILE B 1 111 ? -11.867 -17.406 -10.805 1 73.06 111 ILE B O 1
ATOM 1781 N N . LYS B 1 112 ? -12.836 -15.391 -10.406 1 70.06 112 LYS B N 1
ATOM 1782 C CA . LYS B 1 112 ? -13.789 -15.977 -9.461 1 70.06 112 LYS B CA 1
ATOM 1783 C C . LYS B 1 112 ? -14.711 -16.969 -10.164 1 70.06 112 LYS B C 1
ATOM 1785 O O . LYS B 1 112 ? -15.07 -16.781 -11.328 1 70.06 112 LYS B O 1
ATOM 1790 N N . GLN B 1 113 ? -15.031 -17.922 -9.43 1 68.75 113 GLN B N 1
ATOM 1791 C CA . GLN B 1 113 ? -15.953 -18.906 -9.984 1 68.75 113 GLN B CA 1
ATOM 1792 C C . GLN B 1 113 ? -17.219 -18.234 -10.508 1 68.75 113 GLN B C 1
ATOM 1794 O O . GLN B 1 113 ? -17.734 -18.625 -11.555 1 68.75 113 GLN B O 1
ATOM 1799 N N . SER B 1 114 ? -17.641 -17.234 -9.789 1 68.56 114 SER B N 1
ATOM 1800 C CA . SER B 1 114 ? -18.859 -16.547 -10.188 1 68.56 114 SER B CA 1
ATOM 1801 C C . SER B 1 114 ? -18.688 -15.812 -11.516 1 68.56 114 SER B C 1
ATOM 1803 O O . SER B 1 114 ? -19.656 -15.547 -12.227 1 68.56 114 SER B O 1
ATOM 1805 N N . ASP B 1 115 ? -17.453 -15.461 -11.852 1 64.25 115 ASP B N 1
ATOM 1806 C CA . ASP B 1 115 ? -17.172 -14.742 -13.094 1 64.25 115 ASP B CA 1
ATOM 1807 C C . ASP B 1 115 ? -16.828 -15.703 -14.227 1 64.25 115 ASP B C 1
ATOM 1809 O O . ASP B 1 115 ? -16.656 -15.289 -15.375 1 64.25 115 ASP B O 1
ATOM 1813 N N . LEU B 1 116 ? -16.562 -16.906 -13.93 1 62.72 116 LEU B N 1
ATOM 1814 C CA . LEU B 1 116 ? -16.266 -17.906 -14.953 1 62.72 116 LEU B CA 1
ATOM 1815 C C . LEU B 1 116 ? -17.516 -18.219 -15.773 1 62.72 116 LEU B C 1
ATOM 1817 O O . LEU B 1 116 ? -17.406 -18.609 -16.938 1 62.72 116 LEU B O 1
ATOM 1821 N N . HIS B 1 117 ? -18.547 -18.266 -15.07 1 54.75 117 HIS B N 1
ATOM 1822 C CA . HIS B 1 117 ? -19.75 -18.703 -15.797 1 54.75 117 HIS B CA 1
ATOM 1823 C C . HIS B 1 117 ? -20.422 -17.516 -16.5 1 54.75 117 HIS B C 1
ATOM 1825 O O . HIS B 1 117 ? -21.359 -17.703 -17.266 1 54.75 117 HIS B O 1
ATOM 1831 N N . ASP B 1 118 ? -19.906 -16.281 -16.234 1 44.88 118 ASP B N 1
ATOM 1832 C CA . ASP B 1 118 ? -20.641 -15.383 -17.109 1 44.88 118 ASP B CA 1
ATOM 1833 C C . ASP B 1 118 ? -20 -15.289 -18.484 1 44.88 118 ASP B C 1
ATOM 1835 O O . ASP B 1 118 ? -18.766 -15.258 -18.594 1 44.88 118 ASP B O 1
#

InterPro domains:
  IPR021130 Phosphoribosyl-ATP pyrophosphohydrolase-like [PF01503] (43-92)

Radius of gyration: 20.51 Å; Cα contacts (8 Å, |Δi|>4): 260; chains: 2; bounding box: 57×49×64 Å

Secondary structure (DSSP, 8-state):
----------------HHHHHHHHHHHHHHTTGGGS-HHHHHHHHHHHHHHHHHHHHTT-HHHHHHHHHHHHHHHHHHHHHHT--HHHHHHHHHHHHTT--EEE-TTS-EEEHHHH--/----------------HHHHHHHHHHHHHHTTGGGS-HHHHHHHHHHHHHHHHHHHHTT-HHHHHHHHHHHHHHHHHHHHHHT--HHHHHHHHHHHHTT--EEE-TTS-EEEHHHH--

Organism: Limosilactobacillus fermentum (strain NBRC 3956 / LMG 18251) (NCBI:txid334390)

Nearest PDB structures (foldseek):
  1vmg-assembly1_A  TM=8.682E-01  e=6.820E-03  Saccharolobus solfataricus P2
  6j2l-assembly1_B  TM=7.835E-01  e=1.655E-02  Shigella flexneri
  6j22-assembly1_A  TM=7.181E-01  e=1.655E-02  Shigella flexneri
  1yvw-assembly1_A  TM=7.889E-01  e=9.751E-02  Bacillus cereus
  6zvr-assembly1_C  TM=5.951E-01  e=4.547E+00  Nostoc punctiforme

Solvent-accessible surface area (backbone atoms only — not comparable to full-atom values): 13040 Å² total; per-residue (Å²): 135,83,82,76,74,70,74,74,71,74,63,78,74,75,72,49,68,69,56,50,51,50,52,52,50,49,52,34,49,78,52,46,43,56,71,31,56,54,66,50,38,48,50,48,32,52,50,25,50,52,50,27,52,52,18,57,78,68,67,35,63,69,51,29,40,49,22,51,4,46,30,50,52,31,49,53,46,35,24,61,48,72,71,46,59,65,66,61,22,36,50,54,36,45,67,65,51,73,76,61,54,63,48,52,44,95,66,30,48,77,38,43,51,81,60,65,77,101,134,84,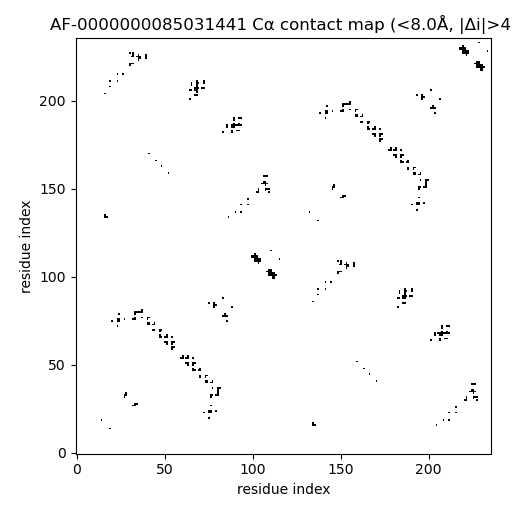81,75,75,71,74,73,71,72,64,76,75,77,73,50,69,68,56,50,53,50,52,50,50,48,52,34,50,77,52,46,43,54,71,30,56,54,64,50,39,48,49,48,33,54,50,26,51,52,50,28,52,53,18,57,77,67,66,35,62,71,51,29,40,48,22,51,5,46,29,50,52,30,48,53,45,35,25,60,47,71,70,44,58,67,65,60,21,35,50,53,38,45,68,65,50,71,75,62,55,61,49,51,42,96,66,30,48,76,39,43,49,81,59,64,75,100